Protein AF-A0A349EMX7-F1 (afdb_monomer_lite)

Structure (mmCIF, N/CA/C/O backbone):
data_AF-A0A349EMX7-F1
#
_entry.id   AF-A0A349EMX7-F1
#
loop_
_atom_site.group_PDB
_atom_site.id
_atom_site.type_symbol
_atom_site.label_atom_id
_atom_site.label_alt_id
_atom_site.label_comp_id
_atom_site.label_asym_id
_atom_site.label_entity_id
_atom_site.label_seq_id
_atom_site.pdbx_PDB_ins_code
_atom_site.Cartn_x
_atom_site.Cartn_y
_atom_site.Cartn_z
_atom_site.occupancy
_atom_site.B_iso_or_equiv
_atom_site.auth_seq_id
_atom_site.auth_comp_id
_atom_site.auth_asym_id
_atom_site.auth_atom_id
_atom_site.pdbx_PDB_model_num
ATOM 1 N N . MET A 1 1 ? -13.388 -5.820 -43.866 1.00 59.22 1 MET A N 1
ATOM 2 C CA . MET A 1 1 ? -12.803 -6.175 -42.551 1.00 59.22 1 MET A CA 1
ATOM 3 C C . MET A 1 1 ? -11.385 -6.743 -42.687 1.00 59.22 1 MET A C 1
ATOM 5 O O . MET A 1 1 ? -10.457 -6.154 -42.150 1.00 59.22 1 MET A O 1
ATOM 9 N N . THR A 1 2 ? -11.190 -7.794 -43.491 1.00 67.81 2 THR A N 1
ATOM 10 C CA . THR A 1 2 ? -9.944 -8.583 -43.642 1.00 67.81 2 THR A CA 1
ATOM 11 C C . THR A 1 2 ? -8.643 -7.789 -43.839 1.00 67.81 2 THR A C 1
ATOM 13 O O . THR A 1 2 ? -7.642 -8.120 -43.217 1.00 67.81 2 THR A O 1
ATOM 16 N N . ARG A 1 3 ? -8.633 -6.714 -44.647 1.00 65.12 3 ARG A N 1
ATOM 17 C CA . ARG A 1 3 ? -7.405 -5.933 -44.921 1.00 65.12 3 ARG A CA 1
ATOM 18 C C . ARG A 1 3 ? -6.830 -5.237 -43.677 1.00 65.12 3 ARG A C 1
ATOM 20 O O . ARG A 1 3 ? -5.616 -5.186 -43.541 1.00 65.12 3 ARG A O 1
ATOM 27 N N . LYS A 1 4 ? -7.681 -4.735 -42.770 1.00 67.81 4 LYS A N 1
ATOM 28 C CA . LYS A 1 4 ? -7.232 -4.104 -41.511 1.00 67.81 4 LYS A CA 1
ATOM 29 C C . LYS A 1 4 ? -6.626 -5.138 -40.555 1.00 67.81 4 LYS A C 1
ATOM 31 O O . LYS A 1 4 ? -5.607 -4.871 -39.939 1.00 67.81 4 LYS A O 1
ATOM 36 N N . ILE A 1 5 ? 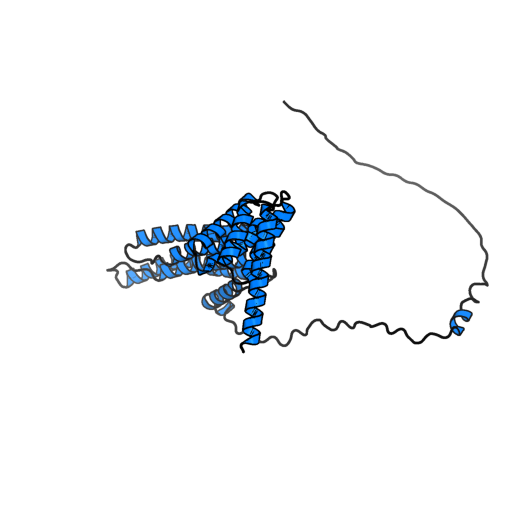-7.222 -6.330 -40.504 1.00 75.19 5 ILE A N 1
ATOM 37 C CA . ILE A 1 5 ? -6.737 -7.459 -39.699 1.00 75.19 5 ILE A CA 1
ATOM 38 C C . ILE A 1 5 ? -5.374 -7.938 -40.225 1.00 75.19 5 ILE A C 1
ATOM 40 O O . ILE A 1 5 ? -4.420 -8.025 -39.463 1.00 75.19 5 ILE A O 1
ATOM 44 N N . ALA A 1 6 ? -5.246 -8.167 -41.537 1.00 70.69 6 ALA A N 1
ATOM 45 C CA . ALA A 1 6 ? -3.981 -8.574 -42.154 1.00 70.69 6 ALA A CA 1
ATOM 46 C C . ALA A 1 6 ? -2.861 -7.525 -41.995 1.00 70.69 6 ALA A C 1
ATOM 48 O O . ALA A 1 6 ? -1.701 -7.896 -41.843 1.00 70.69 6 ALA A O 1
ATOM 49 N N . TYR A 1 7 ? -3.203 -6.231 -42.005 1.00 78.50 7 TYR A N 1
ATOM 50 C CA . TYR A 1 7 ? -2.257 -5.150 -41.717 1.00 78.50 7 TYR A CA 1
ATOM 51 C C . TYR A 1 7 ? -1.739 -5.227 -40.271 1.00 78.50 7 TYR A C 1
ATOM 53 O O . TYR A 1 7 ? -0.528 -5.280 -40.081 1.00 78.50 7 TYR A O 1
ATOM 61 N N . ALA A 1 8 ? -2.633 -5.340 -39.281 1.00 76.44 8 ALA A N 1
ATOM 62 C CA . ALA A 1 8 ? -2.254 -5.458 -37.869 1.00 76.44 8 ALA A CA 1
ATOM 63 C C . ALA A 1 8 ? -1.384 -6.700 -37.591 1.00 76.44 8 ALA A C 1
ATOM 65 O O . ALA A 1 8 ? -0.365 -6.600 -36.919 1.00 76.44 8 ALA A O 1
ATOM 66 N N . TYR A 1 9 ? -1.715 -7.860 -38.177 1.00 76.81 9 TYR A N 1
ATOM 67 C CA . TYR A 1 9 ? -0.871 -9.060 -38.061 1.00 76.81 9 TYR A CA 1
ATOM 68 C C . TYR A 1 9 ? 0.524 -8.886 -38.675 1.00 76.81 9 TYR A C 1
ATOM 70 O O . TYR A 1 9 ? 1.487 -9.459 -38.166 1.00 76.81 9 TYR A O 1
ATOM 78 N N . ARG A 1 10 ? 0.650 -8.123 -39.770 1.00 80.75 10 ARG A N 1
ATOM 79 C CA . ARG A 1 10 ? 1.956 -7.822 -40.366 1.00 80.75 10 ARG A CA 1
ATOM 80 C C . ARG A 1 10 ? 2.768 -6.906 -39.451 1.00 80.75 10 ARG A C 1
ATOM 82 O O . ARG A 1 10 ? 3.919 -7.219 -39.178 1.00 80.75 10 ARG A O 1
ATOM 89 N N . GLU A 1 11 ? 2.151 -5.839 -38.954 1.00 86.56 11 GLU A N 1
ATOM 90 C CA . GLU A 1 11 ? 2.763 -4.873 -38.037 1.00 86.56 11 GLU A CA 1
ATOM 91 C C . GLU A 1 11 ? 3.255 -5.553 -36.747 1.00 86.56 11 GLU A C 1
ATOM 93 O O . GLU A 1 11 ? 4.421 -5.417 -36.389 1.00 86.56 11 GLU A O 1
ATOM 98 N N . TRP A 1 12 ? 2.437 -6.401 -36.111 1.00 87.25 12 TRP A N 1
ATOM 99 C CA . TRP A 1 12 ? 2.865 -7.194 -34.948 1.00 87.25 12 TRP A CA 1
ATOM 100 C C . TRP A 1 12 ? 4.035 -8.133 -35.257 1.00 87.25 12 TRP A C 1
ATOM 102 O O . TRP A 1 12 ? 4.955 -8.253 -34.451 1.00 87.25 12 TRP A O 1
ATOM 112 N N . ARG A 1 13 ? 4.041 -8.776 -36.432 1.00 86.50 13 ARG A N 1
ATOM 113 C CA . ARG A 1 13 ? 5.150 -9.645 -36.850 1.00 86.50 13 ARG A CA 1
ATOM 114 C C . ARG A 1 13 ? 6.442 -8.857 -37.077 1.00 86.50 13 ARG A C 1
ATOM 116 O O . ARG A 1 13 ? 7.506 -9.341 -36.709 1.00 86.50 13 ARG A O 1
ATOM 123 N N . GLU A 1 14 ? 6.354 -7.673 -37.677 1.00 91.75 14 GLU A N 1
ATOM 124 C CA . GLU A 1 14 ? 7.492 -6.768 -37.874 1.00 91.75 14 GLU A CA 1
ATOM 125 C C . GLU A 1 14 ? 8.058 -6.299 -36.519 1.00 91.75 14 GLU A C 1
ATOM 127 O O . GLU A 1 14 ? 9.272 -6.342 -36.326 1.00 91.75 14 GLU A O 1
ATOM 132 N N . LEU A 1 15 ? 7.196 -5.985 -35.542 1.00 93.75 15 LEU A N 1
ATOM 133 C CA . LEU A 1 15 ? 7.598 -5.650 -34.168 1.00 93.75 15 LEU A CA 1
ATOM 134 C C . LEU A 1 15 ? 8.288 -6.818 -33.440 1.00 93.75 15 LEU A C 1
ATOM 136 O O . LEU A 1 15 ? 9.338 -6.612 -32.834 1.00 93.75 15 LEU A O 1
ATOM 140 N N . SER A 1 16 ? 7.757 -8.047 -33.520 1.00 91.69 16 SER A N 1
ATOM 141 C CA . SER A 1 16 ? 8.406 -9.224 -32.912 1.00 91.69 16 SER A CA 1
ATOM 142 C C . SER A 1 16 ? 9.775 -9.530 -33.526 1.00 91.69 16 SER A C 1
ATOM 144 O O . SER A 1 16 ? 10.705 -9.858 -32.797 1.00 91.69 16 SER A O 1
ATOM 146 N N . LEU A 1 17 ? 9.917 -9.398 -34.850 1.00 93.31 17 LEU A N 1
ATOM 147 C CA . LEU A 1 17 ? 11.202 -9.601 -35.527 1.00 93.31 17 LEU A CA 1
ATOM 148 C C . LEU A 1 17 ? 12.219 -8.517 -35.149 1.00 93.31 17 LEU A C 1
ATOM 150 O O . LEU A 1 17 ? 13.383 -8.829 -34.926 1.00 93.31 17 LEU A O 1
ATOM 154 N N . ALA A 1 18 ? 11.789 -7.258 -35.021 1.00 95.50 18 ALA A N 1
ATOM 155 C CA . ALA A 1 18 ? 12.654 -6.198 -34.511 1.00 95.50 18 ALA A CA 1
ATOM 156 C C . ALA A 1 18 ? 13.106 -6.487 -33.068 1.00 95.50 18 ALA A C 1
ATOM 158 O O . ALA A 1 18 ? 14.285 -6.337 -32.757 1.00 95.50 18 ALA A O 1
ATOM 159 N N . ALA A 1 19 ? 12.207 -6.967 -32.202 1.00 96.56 19 ALA A N 1
ATOM 160 C CA . ALA A 1 19 ? 12.550 -7.358 -30.834 1.00 96.56 19 ALA A CA 1
ATOM 161 C C . ALA A 1 19 ? 13.607 -8.479 -30.782 1.00 96.56 19 ALA A C 1
ATOM 163 O O . ALA A 1 19 ? 14.530 -8.407 -29.971 1.00 96.56 19 ALA A O 1
ATOM 164 N N . ASP A 1 20 ? 13.511 -9.475 -31.671 1.00 96.06 20 ASP A N 1
ATOM 165 C CA . ASP A 1 20 ? 14.502 -10.554 -31.808 1.00 96.06 20 ASP A CA 1
ATOM 166 C C . ASP A 1 20 ? 15.894 -10.028 -32.207 1.00 96.06 20 ASP A C 1
ATOM 168 O O . ASP A 1 20 ? 16.911 -10.499 -31.694 1.00 96.06 20 ASP A O 1
ATOM 172 N N . GLU A 1 21 ? 15.955 -9.020 -33.080 1.00 97.12 21 GLU A N 1
ATOM 173 C CA . GLU A 1 21 ? 17.207 -8.367 -33.484 1.00 97.12 21 GLU A CA 1
ATOM 174 C C . GLU A 1 21 ? 17.839 -7.563 -32.332 1.00 97.12 21 GLU A C 1
ATOM 176 O O . GLU A 1 21 ? 19.050 -7.651 -32.117 1.00 97.12 21 GLU A O 1
ATOM 181 N N . TYR A 1 22 ? 17.036 -6.857 -31.526 1.00 97.50 22 TYR A N 1
ATOM 182 C CA . TYR A 1 22 ? 17.521 -6.201 -30.303 1.00 97.50 22 TYR A CA 1
ATOM 183 C C . TYR A 1 22 ? 17.992 -7.221 -29.246 1.00 97.50 22 TYR A C 1
ATOM 185 O O . TYR A 1 22 ? 19.052 -7.036 -28.648 1.00 97.50 22 TYR A O 1
ATOM 193 N N . GLU A 1 23 ? 17.287 -8.346 -29.058 1.00 97.12 23 GLU A N 1
ATOM 194 C CA . GLU A 1 23 ? 17.771 -9.446 -28.206 1.00 97.12 23 GLU A CA 1
ATOM 195 C C . GLU A 1 23 ? 19.103 -10.034 -28.700 1.00 97.12 23 GLU A C 1
ATOM 197 O O . GLU A 1 23 ? 19.923 -10.451 -27.878 1.00 97.12 23 GLU A O 1
ATOM 202 N N . ARG A 1 24 ? 19.338 -10.097 -30.019 1.00 96.88 24 ARG A N 1
ATOM 203 C CA . ARG A 1 24 ? 20.632 -10.524 -30.574 1.00 96.88 24 ARG A CA 1
ATOM 204 C C . ARG A 1 24 ? 21.719 -9.488 -30.286 1.00 96.88 24 ARG A C 1
ATOM 206 O O . ARG A 1 24 ? 22.788 -9.860 -29.810 1.00 96.88 24 ARG A O 1
ATOM 213 N N . MET A 1 25 ? 21.422 -8.205 -30.490 1.00 95.81 25 MET A N 1
ATOM 214 C CA . MET A 1 25 ? 22.353 -7.104 -30.229 1.00 95.81 25 MET A CA 1
ATOM 215 C C . MET A 1 25 ? 22.825 -7.062 -28.766 1.00 95.81 25 MET A C 1
ATOM 217 O O . MET A 1 25 ? 24.005 -6.820 -28.523 1.00 95.81 25 MET A O 1
ATOM 221 N N . GLU A 1 26 ? 21.963 -7.366 -27.785 1.00 97.06 26 GLU A N 1
ATOM 222 C CA . GLU A 1 26 ? 22.405 -7.489 -26.383 1.00 97.06 26 GLU A CA 1
ATOM 223 C C . GLU A 1 26 ? 23.376 -8.656 -26.156 1.00 97.06 26 GLU A C 1
ATOM 225 O O . GLU A 1 26 ? 24.298 -8.539 -25.349 1.00 97.06 26 GLU A O 1
ATOM 230 N N . ARG A 1 27 ? 23.174 -9.788 -26.837 1.00 96.50 27 ARG A N 1
ATOM 231 C CA . ARG A 1 27 ? 23.993 -10.998 -26.652 1.00 96.50 27 ARG A CA 1
ATOM 232 C C . ARG A 1 27 ? 25.353 -10.902 -27.345 1.00 96.50 27 ARG A C 1
ATOM 234 O O . ARG A 1 27 ? 26.288 -11.569 -26.914 1.00 96.50 27 ARG A O 1
ATOM 241 N N . GLU A 1 28 ? 25.441 -10.120 -28.419 1.00 96.69 28 GLU A N 1
ATOM 242 C CA . GLU A 1 28 ? 26.658 -9.926 -29.221 1.00 96.69 28 GLU A CA 1
ATOM 243 C C . GLU A 1 28 ? 27.491 -8.714 -28.765 1.00 96.69 28 GLU A C 1
ATOM 245 O O . GLU A 1 28 ? 28.702 -8.684 -28.987 1.00 96.69 28 GLU A O 1
ATOM 250 N N . SER A 1 29 ? 26.873 -7.725 -28.109 1.00 95.12 29 SER A N 1
ATOM 251 C CA . SER A 1 29 ? 27.566 -6.550 -27.567 1.00 95.12 29 SER A CA 1
ATOM 252 C C . SER A 1 29 ? 28.318 -6.853 -26.265 1.00 95.12 29 SER A C 1
ATOM 254 O O . SER A 1 29 ? 27.844 -7.600 -25.411 1.00 95.12 29 SER A O 1
ATOM 256 N N . THR A 1 30 ? 29.458 -6.186 -26.067 1.00 94.69 30 THR A N 1
ATOM 257 C CA . THR A 1 30 ? 30.165 -6.103 -24.774 1.00 94.69 30 THR A CA 1
ATOM 258 C C . THR A 1 30 ? 30.002 -4.744 -24.082 1.00 94.69 30 THR A C 1
ATOM 260 O O . THR A 1 30 ? 30.593 -4.530 -23.028 1.00 94.69 30 THR A O 1
ATOM 263 N N . ASP A 1 31 ? 29.239 -3.813 -24.665 1.00 95.75 31 ASP A N 1
ATOM 264 C CA . ASP A 1 31 ? 28.927 -2.506 -24.074 1.00 95.75 31 ASP A CA 1
ATOM 265 C C . ASP A 1 31 ? 27.604 -2.558 -23.297 1.00 95.75 31 ASP A C 1
ATOM 267 O O . ASP A 1 31 ? 26.522 -2.656 -23.880 1.00 95.75 31 ASP A O 1
ATOM 271 N N . ASP A 1 32 ? 27.686 -2.440 -21.972 1.00 94.69 32 ASP A N 1
ATOM 272 C CA . ASP A 1 32 ? 26.535 -2.454 -21.069 1.00 94.69 32 ASP A CA 1
ATOM 273 C C . ASP A 1 32 ? 25.551 -1.290 -21.280 1.00 94.69 32 ASP A C 1
ATOM 275 O O . ASP A 1 32 ? 24.384 -1.404 -20.898 1.00 94.69 32 ASP A O 1
ATOM 279 N N . ALA A 1 33 ? 25.958 -0.165 -21.881 1.00 93.38 33 ALA A N 1
ATOM 280 C CA . ALA A 1 33 ? 25.009 0.875 -22.285 1.00 93.38 33 ALA A CA 1
ATOM 281 C C . ALA A 1 33 ? 24.098 0.362 -23.412 1.00 93.38 33 ALA A C 1
ATOM 283 O O . ALA A 1 33 ? 22.879 0.301 -23.230 1.00 93.38 33 ALA A O 1
ATOM 284 N N . LEU A 1 34 ? 24.692 -0.121 -24.508 1.00 94.75 34 LEU A N 1
ATOM 285 C CA . LEU A 1 34 ? 23.962 -0.703 -25.634 1.00 94.75 34 LEU A CA 1
ATOM 286 C C . LEU A 1 34 ? 23.124 -1.927 -25.228 1.00 94.75 34 LEU A C 1
ATOM 288 O O . LEU A 1 34 ? 21.995 -2.083 -25.685 1.00 94.75 34 LEU A O 1
ATOM 292 N N . ARG A 1 35 ? 23.640 -2.787 -24.338 1.00 97.44 35 ARG A N 1
ATOM 293 C CA . ARG A 1 35 ? 22.922 -3.975 -23.834 1.00 97.44 35 ARG A CA 1
ATOM 294 C C . ARG A 1 35 ? 21.676 -3.618 -23.018 1.00 97.44 35 ARG A C 1
ATOM 296 O O . ARG A 1 35 ? 20.646 -4.280 -23.160 1.00 97.44 35 ARG A O 1
ATOM 303 N N . ARG A 1 36 ? 21.749 -2.569 -22.188 1.00 95.81 36 ARG A N 1
ATOM 304 C CA . ARG A 1 36 ? 20.597 -2.045 -21.431 1.00 95.81 36 ARG A CA 1
ATOM 305 C C . ARG A 1 36 ? 19.517 -1.507 -22.359 1.00 95.81 36 ARG A C 1
ATOM 307 O O . ARG A 1 36 ? 18.361 -1.897 -22.213 1.00 95.81 36 ARG A O 1
ATOM 314 N N . GLU A 1 37 ? 19.896 -0.649 -23.305 1.00 95.50 37 GLU A N 1
ATOM 315 C CA . GLU A 1 37 ? 18.976 -0.094 -24.304 1.00 95.50 37 GLU A CA 1
ATOM 316 C C . GLU A 1 37 ? 18.304 -1.219 -25.100 1.00 95.50 37 GLU A C 1
ATOM 318 O O . GLU A 1 37 ? 17.078 -1.300 -25.149 1.00 95.50 37 GLU A O 1
ATOM 323 N N . ALA A 1 38 ? 19.101 -2.163 -25.610 1.00 96.50 38 ALA A N 1
ATOM 324 C CA . ALA A 1 38 ? 18.626 -3.291 -26.398 1.00 96.50 38 ALA A CA 1
ATOM 325 C C . ALA A 1 38 ? 17.564 -4.140 -25.680 1.00 96.50 38 ALA A C 1
ATOM 327 O O . ALA A 1 38 ? 16.530 -4.443 -26.273 1.00 96.50 38 ALA A O 1
ATOM 328 N N . LEU A 1 39 ? 17.766 -4.502 -24.406 1.00 97.62 39 LEU A N 1
ATOM 329 C CA . LEU A 1 39 ? 16.780 -5.301 -23.665 1.00 97.62 39 LEU A CA 1
ATOM 330 C C . LEU A 1 39 ? 15.487 -4.541 -23.377 1.00 97.62 39 LEU A C 1
ATOM 332 O O . LEU A 1 39 ? 14.412 -5.128 -23.506 1.00 97.62 39 LEU A O 1
ATOM 336 N N . LEU A 1 40 ? 15.568 -3.257 -23.015 1.00 97.25 40 LEU A N 1
ATOM 337 C CA . LEU A 1 40 ? 14.372 -2.443 -22.782 1.00 97.25 40 LEU A CA 1
ATOM 338 C C . LEU A 1 40 ? 13.586 -2.248 -24.085 1.00 97.25 40 LEU A C 1
ATOM 340 O O . LEU A 1 40 ? 12.370 -2.441 -24.098 1.00 97.25 40 LEU A O 1
ATOM 344 N N . THR A 1 41 ? 14.269 -1.961 -25.197 1.00 97.50 41 THR A N 1
ATOM 345 C CA . THR A 1 41 ? 13.637 -1.848 -26.518 1.00 97.50 41 THR A CA 1
ATOM 346 C C . THR A 1 41 ? 13.025 -3.175 -26.972 1.00 97.50 41 THR A C 1
ATOM 348 O O . THR A 1 41 ? 11.872 -3.189 -27.402 1.00 97.50 41 THR A O 1
ATOM 351 N N . ALA A 1 42 ? 13.730 -4.303 -26.827 1.00 97.94 42 ALA A N 1
ATOM 352 C CA . ALA A 1 42 ? 13.196 -5.626 -27.154 1.00 97.94 42 ALA A CA 1
ATOM 353 C C . ALA A 1 42 ? 11.942 -5.960 -26.334 1.00 97.94 42 ALA A C 1
ATOM 355 O O . ALA A 1 42 ? 10.942 -6.422 -26.886 1.00 97.94 42 ALA A O 1
ATOM 356 N N . ALA A 1 43 ? 11.965 -5.692 -25.026 1.00 97.69 43 ALA A N 1
ATOM 357 C CA . ALA A 1 43 ? 10.834 -5.945 -24.145 1.00 97.69 43 ALA A CA 1
ATOM 358 C C . ALA A 1 43 ? 9.597 -5.120 -24.539 1.00 97.69 43 ALA A C 1
ATOM 360 O O . ALA A 1 43 ? 8.504 -5.673 -24.668 1.00 97.69 43 ALA A O 1
ATOM 361 N N . GLU A 1 44 ? 9.773 -3.826 -24.821 1.00 96.50 44 GLU A N 1
ATOM 362 C CA . GLU A 1 44 ? 8.685 -2.959 -25.282 1.00 96.50 44 GLU A CA 1
ATOM 363 C C . GLU A 1 44 ? 8.143 -3.343 -26.663 1.00 96.50 44 GLU A C 1
ATOM 365 O O . GLU A 1 44 ? 6.944 -3.218 -26.911 1.00 96.50 44 GLU A O 1
ATOM 370 N N . LEU A 1 45 ? 9.000 -3.795 -27.582 1.00 97.12 45 LEU A N 1
ATOM 371 C CA . LEU A 1 45 ? 8.577 -4.276 -28.899 1.00 97.12 45 LEU A CA 1
ATOM 372 C C . LEU A 1 45 ? 7.785 -5.587 -28.790 1.00 97.12 45 LEU A C 1
ATOM 374 O O . LEU A 1 45 ? 6.747 -5.721 -29.441 1.00 97.12 45 LEU A O 1
ATOM 378 N N . HIS A 1 46 ? 8.206 -6.516 -27.921 1.00 96.81 46 HIS A N 1
ATOM 379 C CA . HIS A 1 46 ? 7.429 -7.720 -27.603 1.00 96.81 46 HIS A CA 1
ATOM 380 C C . HIS A 1 46 ? 6.073 -7.368 -26.985 1.00 96.81 46 HIS A C 1
ATOM 382 O O . HIS A 1 46 ? 5.063 -7.943 -27.387 1.00 96.81 46 HIS A O 1
ATOM 388 N N . GLU A 1 47 ? 6.017 -6.406 -26.062 1.00 94.50 47 GLU A N 1
ATOM 389 C CA . GLU A 1 47 ? 4.770 -5.943 -25.438 1.00 94.50 47 GLU A CA 1
ATOM 390 C C . GLU A 1 47 ? 3.809 -5.342 -26.481 1.00 94.50 47 GLU A C 1
ATOM 392 O O . GLU A 1 47 ? 2.651 -5.760 -26.573 1.00 94.50 47 GLU A O 1
ATOM 397 N N . LYS A 1 48 ? 4.311 -4.449 -27.350 1.00 94.12 48 LYS A N 1
ATOM 398 C CA . LYS A 1 48 ? 3.562 -3.838 -28.469 1.00 94.12 48 LYS A CA 1
ATOM 399 C C . LYS A 1 48 ? 3.084 -4.874 -29.501 1.00 94.12 48 LYS A C 1
ATOM 401 O O . LYS A 1 48 ? 2.039 -4.679 -30.118 1.00 94.12 48 LYS A O 1
ATOM 406 N N . ALA A 1 49 ? 3.801 -5.988 -29.661 1.00 94.62 49 ALA A N 1
ATOM 407 C CA . ALA A 1 49 ? 3.402 -7.126 -30.494 1.00 94.62 49 ALA A CA 1
ATOM 408 C C . ALA A 1 49 ? 2.434 -8.115 -29.799 1.00 94.62 49 ALA A C 1
ATOM 410 O O . ALA A 1 49 ? 2.048 -9.119 -30.399 1.00 94.62 49 ALA A O 1
ATOM 411 N N . GLY A 1 50 ? 2.056 -7.876 -28.536 1.00 91.31 50 GLY A N 1
ATOM 412 C CA . GLY A 1 50 ? 1.213 -8.773 -27.732 1.00 91.31 50 GLY A CA 1
ATOM 413 C C . GLY A 1 50 ? 1.946 -9.979 -27.123 1.00 91.31 50 GLY A C 1
ATOM 414 O O . GLY A 1 50 ? 1.324 -10.827 -26.483 1.00 91.31 50 GLY A O 1
ATOM 415 N N . GLY A 1 51 ? 3.268 -10.063 -27.283 1.00 93.00 51 GLY A N 1
ATOM 416 C CA . GLY A 1 51 ? 4.139 -11.135 -26.800 1.00 93.00 51 GLY A CA 1
ATOM 417 C C . GLY A 1 51 ? 4.482 -11.028 -25.313 1.00 93.00 51 GLY A C 1
ATOM 418 O O . GLY A 1 51 ? 5.659 -11.014 -24.959 1.00 93.00 51 GLY A O 1
ATOM 419 N N . GLN A 1 52 ? 3.476 -10.982 -24.434 1.00 94.38 52 GLN A N 1
ATOM 420 C CA . GLN A 1 52 ? 3.645 -10.686 -22.999 1.00 94.38 52 GLN A CA 1
ATOM 421 C C . GLN A 1 52 ? 4.686 -11.568 -22.288 1.00 94.38 52 GLN A C 1
ATOM 423 O O . GLN A 1 52 ? 5.520 -11.067 -21.537 1.00 94.38 52 GLN A O 1
ATOM 428 N N . ALA A 1 53 ? 4.716 -12.873 -22.578 1.00 95.81 53 ALA A N 1
ATOM 429 C CA . ALA A 1 53 ? 5.711 -13.785 -22.006 1.00 95.81 53 ALA A CA 1
ATOM 430 C C . ALA A 1 53 ? 7.156 -13.463 -22.443 1.00 95.81 53 ALA A C 1
ATOM 432 O O . ALA A 1 53 ? 8.093 -13.682 -21.675 1.00 95.81 53 ALA A O 1
ATOM 433 N N . ARG A 1 54 ? 7.348 -12.924 -23.656 1.00 96.81 54 ARG A N 1
ATOM 434 C CA . ARG A 1 54 ? 8.665 -12.512 -24.166 1.00 96.81 54 ARG A CA 1
ATOM 435 C C . ARG A 1 54 ? 9.088 -11.155 -23.612 1.00 96.81 54 ARG A C 1
ATOM 437 O O . ARG A 1 54 ? 10.236 -11.017 -23.205 1.00 96.81 54 ARG A O 1
ATOM 444 N N . ALA A 1 55 ? 8.155 -10.207 -23.503 1.00 97.69 55 ALA A N 1
ATOM 445 C CA . ALA A 1 55 ? 8.382 -8.932 -22.821 1.00 97.69 55 ALA A CA 1
ATOM 446 C C . ALA A 1 55 ? 8.824 -9.155 -21.364 1.00 97.69 55 ALA A C 1
ATOM 448 O O . ALA A 1 55 ? 9.870 -8.664 -20.946 1.00 97.69 55 ALA A O 1
ATOM 449 N N . LEU A 1 56 ? 8.094 -10.000 -20.627 1.00 97.88 56 LEU A N 1
ATOM 450 C CA . LEU A 1 56 ? 8.430 -10.408 -19.262 1.00 97.88 56 LEU A CA 1
ATOM 451 C C . LEU A 1 56 ? 9.821 -11.059 -19.160 1.00 97.88 56 LEU A C 1
ATOM 453 O O . LEU A 1 56 ? 10.569 -10.756 -18.232 1.00 97.88 56 LEU A O 1
ATOM 457 N N . ALA A 1 57 ? 10.184 -11.940 -20.098 1.00 98.00 57 ALA A N 1
ATOM 458 C CA . ALA A 1 57 ? 11.502 -12.576 -20.119 1.00 98.00 57 ALA A CA 1
ATOM 459 C C . ALA A 1 57 ? 12.638 -11.566 -20.368 1.00 98.00 57 ALA A C 1
ATOM 461 O O . ALA A 1 57 ? 13.669 -11.630 -19.696 1.00 98.00 57 ALA A O 1
ATOM 462 N N . ALA A 1 58 ? 12.441 -10.615 -21.286 1.00 98.25 58 ALA A N 1
ATOM 463 C CA . ALA A 1 58 ? 13.406 -9.557 -21.579 1.00 98.25 58 ALA A CA 1
ATOM 464 C C . ALA A 1 58 ? 13.556 -8.566 -20.406 1.00 98.25 58 ALA A C 1
ATOM 466 O O . ALA A 1 58 ? 14.682 -8.264 -20.012 1.00 98.25 58 ALA A O 1
ATOM 467 N N . TYR A 1 59 ? 12.454 -8.138 -19.774 1.00 98.56 59 TYR A N 1
ATOM 468 C CA . TYR A 1 59 ? 12.507 -7.291 -18.576 1.00 98.56 59 TYR A CA 1
ATOM 469 C C . TYR A 1 59 ? 13.158 -8.003 -17.376 1.00 98.56 59 TYR A C 1
ATOM 471 O O . TYR A 1 59 ? 13.970 -7.392 -16.686 1.00 98.56 59 TYR A O 1
ATOM 479 N N . ARG A 1 60 ? 12.875 -9.296 -17.140 1.00 98.38 60 ARG A N 1
ATOM 480 C CA . ARG A 1 60 ? 13.561 -10.084 -16.092 1.00 98.38 60 ARG A CA 1
ATOM 481 C C . ARG A 1 60 ? 15.069 -10.152 -16.340 1.00 98.38 60 ARG A C 1
ATOM 483 O O . ARG A 1 60 ? 15.852 -9.775 -15.476 1.00 98.38 60 ARG A O 1
ATOM 490 N N . ARG A 1 61 ? 15.471 -10.502 -17.568 1.00 98.19 61 ARG A N 1
ATOM 491 C CA . ARG A 1 61 ? 16.879 -10.501 -17.997 1.00 98.19 61 ARG A CA 1
ATOM 492 C C . ARG A 1 61 ? 17.546 -9.135 -17.800 1.00 98.19 61 ARG A C 1
ATOM 494 O O . ARG A 1 61 ? 18.704 -9.097 -17.400 1.00 98.19 61 ARG A O 1
ATOM 501 N N . TYR A 1 62 ? 16.831 -8.031 -18.031 1.00 98.44 62 TYR A N 1
ATOM 502 C CA . TYR A 1 62 ? 17.331 -6.689 -17.730 1.00 98.44 62 TYR A CA 1
ATOM 503 C C . TYR A 1 62 ? 17.604 -6.496 -16.231 1.00 98.44 62 TYR A C 1
ATOM 505 O O . TYR A 1 62 ? 18.720 -6.134 -15.868 1.00 98.44 62 TYR A O 1
ATOM 513 N N . VAL A 1 63 ? 16.622 -6.749 -15.355 1.00 98.12 63 VAL A N 1
ATOM 514 C CA . VAL A 1 63 ? 16.766 -6.445 -13.915 1.00 98.12 63 VAL A CA 1
ATOM 515 C C . VAL A 1 63 ? 17.744 -7.366 -13.185 1.00 98.12 63 VAL A C 1
ATOM 517 O O . VAL A 1 63 ? 18.262 -6.963 -12.143 1.00 98.12 63 VAL A O 1
ATOM 520 N N . ASP A 1 64 ? 18.005 -8.556 -13.735 1.00 97.19 64 ASP A N 1
ATOM 521 C CA . ASP A 1 64 ? 19.011 -9.506 -13.248 1.00 97.19 64 ASP A CA 1
ATOM 522 C C . ASP A 1 64 ? 20.441 -9.104 -13.657 1.00 97.19 64 ASP A C 1
ATOM 524 O O . ASP A 1 64 ? 21.382 -9.283 -12.885 1.00 97.19 64 ASP A O 1
ATOM 528 N N . LEU A 1 65 ? 20.621 -8.562 -14.870 1.00 97.19 65 LEU A N 1
ATOM 529 C CA . LEU A 1 65 ? 21.929 -8.138 -15.391 1.00 97.19 65 LEU A CA 1
ATOM 530 C C . LEU A 1 65 ? 22.325 -6.725 -14.943 1.00 97.19 65 LEU A C 1
ATOM 532 O O . LEU A 1 65 ? 23.512 -6.442 -14.793 1.00 97.19 65 LEU A O 1
ATOM 536 N N . PHE A 1 66 ? 21.346 -5.838 -14.750 1.00 96.88 66 PHE A N 1
ATOM 537 C CA . PHE A 1 66 ? 21.561 -4.407 -14.542 1.00 96.88 66 PHE A CA 1
ATOM 538 C C . PHE A 1 66 ? 20.861 -3.911 -13.266 1.00 96.88 66 PHE A C 1
ATOM 540 O O . PHE A 1 66 ? 19.815 -3.261 -13.340 1.00 96.88 66 PHE A O 1
ATOM 547 N N . PRO A 1 67 ? 21.431 -4.185 -12.073 1.00 95.81 67 PRO A N 1
ATOM 548 C CA . PRO A 1 67 ? 20.925 -3.652 -10.805 1.00 95.81 67 PRO A CA 1
ATOM 549 C C . PRO A 1 67 ? 21.034 -2.121 -10.700 1.00 95.81 67 PRO A C 1
ATOM 551 O O . PRO A 1 67 ? 20.261 -1.517 -9.961 1.00 95.81 67 PRO A O 1
ATOM 554 N N . HIS A 1 68 ? 21.947 -1.496 -11.458 1.00 94.44 68 HIS A N 1
ATOM 555 C CA . HIS A 1 68 ? 22.193 -0.051 -11.445 1.00 94.44 68 HIS A CA 1
ATOM 556 C C . HIS A 1 68 ? 21.990 0.601 -12.833 1.00 94.44 68 HIS A C 1
ATOM 558 O O . HIS A 1 68 ? 22.386 0.015 -13.853 1.00 94.44 68 HIS A O 1
ATOM 564 N N . PRO A 1 69 ? 21.459 1.840 -12.894 1.00 95.38 69 PRO A N 1
ATOM 565 C CA . PRO A 1 69 ? 21.028 2.666 -11.758 1.00 95.38 69 PRO A CA 1
ATOM 566 C C . PRO A 1 69 ? 19.718 2.161 -11.132 1.00 95.38 69 PRO A C 1
ATOM 568 O O . PRO A 1 69 ? 18.842 1.656 -11.840 1.00 95.38 69 PRO A O 1
ATOM 571 N N . ALA A 1 70 ? 19.577 2.326 -9.814 1.00 97.06 70 ALA A N 1
ATOM 572 C CA . ALA A 1 70 ? 18.451 1.792 -9.044 1.00 97.06 70 ALA A CA 1
ATOM 573 C C . ALA A 1 70 ? 17.082 2.240 -9.589 1.00 97.06 70 ALA A C 1
ATOM 575 O O . ALA A 1 70 ? 16.155 1.438 -9.657 1.00 97.06 70 ALA A O 1
ATOM 576 N N . GLU A 1 71 ? 16.963 3.492 -10.044 1.00 97.25 71 GLU A N 1
ATOM 577 C CA . GLU A 1 71 ? 15.731 4.035 -10.631 1.00 97.25 71 GLU A CA 1
ATOM 578 C C . GLU A 1 71 ? 15.268 3.242 -11.862 1.00 97.25 71 GLU A C 1
ATOM 580 O O . GLU A 1 71 ? 14.136 2.762 -11.890 1.00 97.25 71 GLU A O 1
ATOM 585 N N . GLN A 1 72 ? 16.158 2.988 -12.827 1.00 97.19 72 GLN A N 1
ATOM 586 C CA . GLN A 1 72 ? 15.817 2.232 -14.037 1.00 97.19 72 GLN A CA 1
ATOM 587 C C . GLN A 1 72 ? 15.513 0.753 -13.731 1.00 97.19 72 GLN A C 1
ATOM 589 O O . GLN A 1 72 ? 14.660 0.145 -14.388 1.00 97.19 72 GLN A O 1
ATOM 594 N N . ASN A 1 73 ? 16.169 0.169 -12.718 1.00 97.94 73 ASN A N 1
ATOM 595 C CA . ASN A 1 73 ? 15.845 -1.179 -12.242 1.00 97.94 73 ASN A CA 1
ATOM 596 C C . ASN A 1 73 ? 14.430 -1.219 -11.641 1.00 97.94 73 ASN A C 1
ATOM 598 O O . ASN A 1 73 ? 13.629 -2.072 -12.023 1.00 97.94 73 ASN A O 1
ATOM 602 N N . LEU A 1 74 ? 14.095 -0.261 -10.770 1.00 98.56 74 LEU A N 1
ATOM 603 C CA . LEU A 1 74 ? 12.784 -0.147 -10.128 1.00 98.56 74 LEU A CA 1
ATOM 604 C C . LEU A 1 74 ? 11.651 0.105 -11.124 1.00 98.56 74 LEU A C 1
ATOM 606 O O . LEU A 1 74 ? 10.621 -0.557 -11.027 1.00 98.56 74 LEU A O 1
ATOM 610 N N . GLU A 1 75 ? 11.838 0.982 -12.112 1.00 98.12 75 GLU A N 1
ATOM 611 C CA . GLU A 1 75 ? 10.853 1.185 -13.185 1.00 98.12 75 GLU A CA 1
ATOM 612 C C . GLU A 1 75 ? 10.642 -0.081 -14.019 1.00 98.12 75 GLU A C 1
ATOM 614 O O . GLU A 1 75 ? 9.517 -0.427 -14.385 1.00 98.12 75 GLU A O 1
ATOM 619 N N . THR A 1 76 ? 11.712 -0.831 -14.280 1.00 98.56 76 THR A N 1
ATOM 620 C CA . THR A 1 76 ? 11.595 -2.104 -14.997 1.00 98.56 76 THR A CA 1
ATOM 621 C C . THR A 1 76 ? 10.870 -3.152 -14.147 1.00 98.56 76 THR A C 1
ATOM 623 O O . THR A 1 76 ? 10.028 -3.882 -14.669 1.00 98.56 76 THR A O 1
ATOM 626 N N . ARG A 1 77 ? 11.096 -3.189 -12.825 1.00 98.62 77 ARG A N 1
ATOM 627 C CA . ARG A 1 77 ? 10.319 -4.034 -11.900 1.00 98.62 77 ARG A CA 1
ATOM 628 C C . ARG A 1 77 ? 8.861 -3.597 -11.772 1.00 98.62 77 ARG A C 1
ATOM 630 O O . ARG A 1 77 ? 7.998 -4.464 -11.670 1.00 98.62 77 ARG A O 1
ATOM 637 N N . GLU A 1 78 ? 8.559 -2.299 -11.843 1.00 98.31 78 GLU A N 1
ATOM 638 C CA . GLU A 1 78 ? 7.185 -1.778 -11.912 1.00 98.31 78 GLU A CA 1
ATOM 639 C C . GLU A 1 78 ? 6.468 -2.375 -13.139 1.00 98.31 78 GLU A C 1
ATOM 641 O O . GLU A 1 78 ? 5.411 -2.998 -12.978 1.00 98.31 78 GLU A O 1
ATOM 646 N N . LYS A 1 79 ? 7.103 -2.337 -14.325 1.00 98.06 79 LYS A N 1
ATOM 647 C CA . LYS A 1 79 ? 6.606 -3.003 -15.547 1.00 98.06 79 LYS A CA 1
ATOM 648 C C . LYS A 1 79 ? 6.432 -4.521 -15.369 1.00 98.06 79 LYS A C 1
ATOM 650 O O . LYS A 1 79 ? 5.354 -5.038 -15.658 1.00 98.06 79 LYS A O 1
ATOM 655 N N . ILE A 1 80 ? 7.433 -5.243 -14.845 1.00 98.44 80 ILE A N 1
ATOM 656 C CA . ILE A 1 80 ? 7.329 -6.693 -14.559 1.00 98.44 80 ILE A CA 1
ATOM 657 C C . ILE A 1 80 ? 6.126 -6.973 -13.646 1.00 98.44 80 ILE A C 1
ATOM 659 O O . ILE A 1 80 ? 5.324 -7.862 -13.932 1.00 98.44 80 ILE A O 1
ATOM 663 N N . SER A 1 81 ? 5.963 -6.197 -12.572 1.00 98.06 81 SER A N 1
ATOM 664 C CA . SER A 1 81 ? 4.863 -6.363 -11.621 1.00 98.06 81 SER A CA 1
ATOM 665 C C . SER A 1 81 ? 3.497 -6.178 -12.295 1.00 98.06 81 SER A C 1
ATOM 667 O O . SER A 1 81 ? 2.586 -6.967 -12.045 1.00 98.06 81 SER A O 1
ATOM 669 N N . ALA A 1 82 ? 3.363 -5.216 -13.215 1.00 96.69 82 ALA A N 1
ATOM 670 C CA . ALA A 1 82 ? 2.136 -4.989 -13.974 1.00 96.69 82 ALA A CA 1
ATOM 671 C C . ALA A 1 82 ? 1.779 -6.184 -14.876 1.00 96.69 82 ALA A C 1
ATOM 673 O O . ALA A 1 82 ? 0.608 -6.564 -14.936 1.00 96.69 82 ALA A O 1
ATOM 674 N N . LEU A 1 83 ? 2.776 -6.818 -15.509 1.00 96.38 83 LEU A N 1
ATOM 675 C CA . LEU A 1 83 ? 2.580 -8.027 -16.320 1.00 96.38 83 LEU A CA 1
ATOM 676 C C . LEU A 1 83 ? 2.158 -9.243 -15.479 1.00 96.38 83 LEU A C 1
ATOM 678 O O . LEU A 1 83 ? 1.350 -10.051 -15.931 1.00 96.38 83 LEU A O 1
ATOM 682 N N . LEU A 1 84 ? 2.674 -9.373 -14.253 1.00 97.38 84 LEU A N 1
ATOM 683 C CA . LEU A 1 84 ? 2.355 -10.495 -13.359 1.00 97.38 84 LEU A CA 1
ATOM 684 C C . LEU A 1 84 ? 1.012 -10.324 -12.631 1.00 97.38 84 LEU A C 1
ATOM 686 O O . LEU A 1 84 ? 0.333 -11.314 -12.371 1.00 97.38 84 LEU A O 1
ATOM 690 N N . LYS A 1 85 ? 0.595 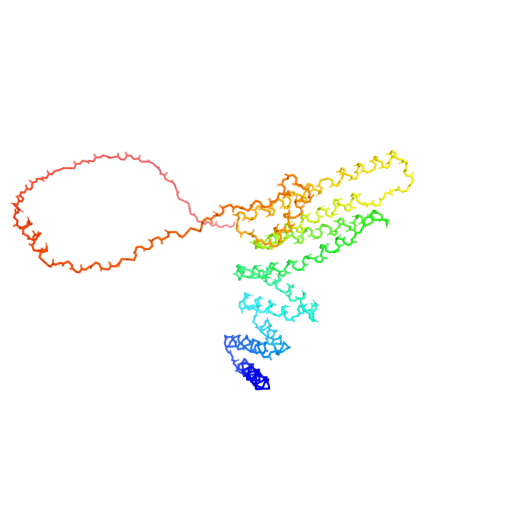-9.083 -12.337 1.00 95.88 85 LYS A N 1
ATOM 691 C CA . LYS A 1 85 ? -0.524 -8.730 -11.434 1.00 95.88 85 LYS A CA 1
ATOM 692 C C . LYS A 1 85 ? -1.827 -9.509 -11.648 1.00 95.88 85 LYS A C 1
ATOM 694 O O . LYS A 1 85 ? -2.569 -9.720 -10.689 1.00 95.88 85 LYS A O 1
ATOM 699 N N . LYS A 1 86 ? -2.131 -9.889 -12.891 1.00 94.19 86 LYS A N 1
ATOM 700 C CA . LYS A 1 86 ? -3.365 -10.595 -13.257 1.00 94.19 86 LYS A CA 1
ATOM 701 C C . LYS A 1 86 ? -3.247 -12.119 -13.147 1.00 94.19 86 LYS A C 1
ATOM 703 O O . LYS A 1 86 ? -4.156 -12.751 -12.616 1.00 94.19 86 LYS A O 1
ATOM 708 N N . ASP A 1 87 ? -2.163 -12.683 -13.674 1.00 94.31 87 ASP A N 1
ATOM 709 C CA . ASP A 1 87 ? -2.058 -14.118 -13.967 1.00 94.31 87 ASP A CA 1
ATOM 710 C C . ASP A 1 87 ? -1.073 -14.857 -13.023 1.00 94.31 87 ASP A C 1
ATOM 712 O O . ASP A 1 87 ? -1.144 -16.078 -12.904 1.00 94.31 87 ASP A O 1
ATOM 716 N N . ASP A 1 88 ? -0.206 -14.134 -12.298 1.00 97.12 88 ASP A N 1
ATOM 717 C CA . ASP A 1 88 ? 0.748 -14.656 -11.302 1.00 97.12 88 ASP A CA 1
ATOM 718 C C . ASP A 1 88 ? 0.803 -13.742 -10.059 1.00 97.12 88 ASP A C 1
ATOM 720 O O . ASP A 1 88 ? 1.607 -12.809 -9.951 1.00 97.12 88 ASP A O 1
ATOM 724 N N . ARG A 1 89 ? -0.079 -14.013 -9.087 1.00 96.00 89 ARG A N 1
ATOM 725 C CA . ARG A 1 89 ? -0.183 -13.222 -7.849 1.00 96.00 89 ARG A CA 1
ATOM 726 C C . ARG A 1 89 ? 1.060 -13.338 -6.961 1.00 96.00 89 ARG A C 1
ATOM 728 O O . ARG A 1 89 ? 1.428 -12.354 -6.318 1.00 96.00 89 ARG A O 1
ATOM 735 N N . ASP A 1 90 ? 1.694 -14.505 -6.904 1.00 97.31 90 ASP A N 1
ATOM 736 C CA . ASP A 1 90 ? 2.850 -14.721 -6.030 1.00 97.31 90 ASP A CA 1
ATOM 737 C C . ASP A 1 90 ? 4.105 -14.062 -6.608 1.00 97.31 90 ASP A C 1
ATOM 739 O O . ASP A 1 90 ? 4.828 -13.387 -5.869 1.00 97.31 90 ASP A O 1
ATOM 743 N N . GLY A 1 91 ? 4.307 -14.150 -7.927 1.00 97.75 91 GLY A N 1
ATOM 744 C CA . GLY A 1 91 ? 5.328 -13.397 -8.649 1.00 97.75 91 GLY A CA 1
ATOM 745 C C . GLY A 1 91 ? 5.116 -11.885 -8.556 1.00 97.75 91 GLY A C 1
ATOM 746 O O . GLY A 1 91 ? 6.063 -11.159 -8.260 1.00 97.75 91 GLY A O 1
ATOM 747 N N . TYR A 1 92 ? 3.876 -11.402 -8.704 1.00 98.50 92 TYR A N 1
ATOM 748 C CA . TYR A 1 92 ? 3.539 -9.988 -8.492 1.00 98.50 92 TYR A CA 1
ATOM 749 C C . TYR A 1 92 ? 3.968 -9.502 -7.100 1.00 98.50 92 TYR A C 1
ATOM 751 O O . TYR A 1 92 ? 4.721 -8.534 -6.980 1.00 98.50 92 TYR A O 1
ATOM 759 N N . LEU A 1 93 ? 3.553 -10.205 -6.041 1.00 98.19 93 LEU A N 1
ATOM 760 C CA . LEU A 1 93 ? 3.916 -9.851 -4.667 1.00 98.19 93 LEU A CA 1
ATOM 761 C C . LEU A 1 93 ? 5.416 -10.034 -4.381 1.00 98.19 93 LEU A C 1
ATOM 763 O O . LEU A 1 93 ? 5.947 -9.359 -3.501 1.00 98.19 93 LEU A O 1
ATOM 767 N N . ALA A 1 94 ? 6.114 -10.928 -5.087 1.00 98.31 94 ALA A N 1
ATOM 768 C CA . ALA A 1 94 ? 7.565 -11.060 -4.994 1.00 98.31 94 ALA A CA 1
ATOM 769 C C . ALA A 1 94 ? 8.287 -9.830 -5.566 1.00 98.31 94 ALA A C 1
ATOM 771 O O . ALA A 1 94 ? 9.154 -9.285 -4.884 1.00 98.31 94 ALA A O 1
ATOM 772 N N . GLU A 1 95 ? 7.890 -9.340 -6.743 1.00 98.50 95 GLU A N 1
ATOM 773 C CA . GLU A 1 95 ? 8.481 -8.134 -7.342 1.00 98.50 95 GLU A CA 1
ATOM 774 C C . GLU A 1 95 ? 8.210 -6.878 -6.509 1.00 98.50 95 GLU A C 1
ATOM 776 O O . GLU A 1 95 ? 9.125 -6.085 -6.299 1.00 98.50 95 GLU A O 1
ATOM 781 N N . LEU A 1 96 ? 7.010 -6.723 -5.932 1.00 98.81 96 LEU A N 1
ATOM 782 C CA . LEU A 1 96 ? 6.742 -5.605 -5.014 1.00 98.81 96 LEU A CA 1
ATOM 783 C C . LEU A 1 96 ? 7.684 -5.609 -3.798 1.00 98.81 96 LEU A C 1
ATOM 785 O O . LEU A 1 96 ? 8.132 -4.551 -3.359 1.00 98.81 96 LEU A O 1
ATOM 789 N N . ARG A 1 97 ? 8.027 -6.789 -3.258 1.00 98.75 97 ARG A N 1
ATOM 790 C CA . ARG A 1 97 ? 9.001 -6.896 -2.155 1.00 98.75 97 ARG A CA 1
ATOM 791 C C . ARG A 1 97 ? 10.418 -6.548 -2.610 1.00 98.75 97 ARG A C 1
ATOM 793 O O . ARG A 1 97 ? 11.137 -5.922 -1.838 1.00 98.75 97 ARG A O 1
ATOM 800 N N . GLN A 1 98 ? 10.807 -6.913 -3.836 1.00 98.62 98 GLN A N 1
ATOM 801 C CA . GLN A 1 98 ? 12.095 -6.506 -4.414 1.00 98.62 98 GLN A CA 1
ATOM 802 C C . GLN A 1 98 ? 12.166 -4.988 -4.596 1.00 98.62 98 GLN A C 1
ATOM 804 O O . GLN A 1 98 ? 13.147 -4.377 -4.191 1.00 98.62 98 GLN A O 1
ATOM 809 N N . ILE A 1 99 ? 11.102 -4.368 -5.113 1.00 98.81 99 ILE A N 1
ATOM 810 C CA . ILE A 1 99 ? 10.991 -2.911 -5.259 1.00 98.81 99 ILE A CA 1
ATOM 811 C C . ILE A 1 99 ? 11.218 -2.195 -3.915 1.00 98.81 99 ILE A C 1
ATOM 813 O O . ILE A 1 99 ? 12.056 -1.299 -3.823 1.00 98.81 99 ILE A O 1
ATOM 817 N N . VAL A 1 100 ? 10.522 -2.623 -2.855 1.00 98.75 100 VAL A N 1
ATOM 818 C CA . VAL A 1 100 ? 10.672 -2.040 -1.509 1.00 98.75 100 VAL A CA 1
ATOM 819 C C . VAL A 1 100 ? 12.078 -2.269 -0.940 1.00 98.75 100 VAL A C 1
ATOM 821 O O . VAL A 1 100 ? 12.658 -1.356 -0.355 1.00 98.75 100 VAL A O 1
ATOM 824 N N . ALA A 1 101 ? 12.650 -3.462 -1.125 1.00 98.44 101 ALA A N 1
ATOM 825 C CA . ALA A 1 101 ? 13.998 -3.775 -0.652 1.00 98.44 101 ALA A CA 1
ATOM 826 C C . ALA A 1 101 ? 15.084 -2.950 -1.366 1.00 98.44 101 ALA A C 1
ATOM 828 O O . ALA A 1 101 ? 16.041 -2.519 -0.723 1.00 98.44 101 ALA A O 1
ATOM 829 N N . ILE A 1 102 ? 14.926 -2.702 -2.670 1.00 98.25 102 ILE A N 1
ATOM 830 C CA . ILE A 1 102 ? 15.872 -1.918 -3.470 1.00 98.25 102 ILE A CA 1
ATOM 831 C C . ILE A 1 102 ? 15.825 -0.436 -3.074 1.00 98.25 102 ILE A C 1
ATOM 833 O O . ILE A 1 102 ? 16.885 0.124 -2.825 1.00 98.25 102 ILE A O 1
ATOM 837 N N . ASP A 1 103 ? 14.652 0.197 -2.925 1.00 98.44 103 ASP A N 1
ATOM 838 C CA . ASP A 1 103 ? 14.583 1.604 -2.470 1.00 98.44 103 ASP A CA 1
ATOM 839 C C . ASP A 1 103 ? 15.138 1.788 -1.047 1.00 98.44 103 ASP A C 1
ATOM 841 O O . ASP A 1 103 ? 15.882 2.736 -0.790 1.00 98.44 103 ASP A O 1
ATOM 845 N N . ALA A 1 104 ? 14.849 0.848 -0.139 1.00 97.12 104 ALA A N 1
ATOM 846 C CA . ALA A 1 104 ? 15.411 0.848 1.211 1.00 97.12 104 ALA A CA 1
ATOM 847 C C . ALA A 1 104 ? 16.944 0.662 1.224 1.00 97.12 104 ALA A C 1
ATOM 849 O O . ALA A 1 104 ? 17.621 1.193 2.105 1.00 97.12 104 ALA A O 1
ATOM 850 N N . GLY A 1 105 ? 17.493 -0.075 0.252 1.00 96.88 105 GLY A N 1
ATOM 851 C CA . GLY A 1 105 ? 18.930 -0.305 0.082 1.00 96.88 105 GLY A CA 1
ATOM 852 C C . GLY A 1 105 ? 19.659 0.710 -0.810 1.00 96.88 105 GLY A C 1
ATOM 853 O O . GLY A 1 105 ? 20.887 0.688 -0.846 1.00 96.88 105 GLY A O 1
ATOM 854 N N . ALA A 1 106 ? 18.947 1.598 -1.513 1.00 95.62 106 ALA A N 1
ATOM 855 C CA . ALA A 1 106 ? 19.513 2.434 -2.579 1.00 95.62 106 ALA A CA 1
ATOM 856 C C . ALA A 1 106 ? 20.527 3.488 -2.093 1.00 95.62 106 ALA A C 1
ATOM 858 O O . ALA A 1 106 ? 21.327 3.984 -2.886 1.00 95.62 106 ALA A O 1
ATOM 859 N N . GLY A 1 107 ? 20.517 3.849 -0.805 1.00 95.38 107 GLY A N 1
ATOM 860 C CA . GLY A 1 107 ? 21.475 4.799 -0.229 1.00 95.38 107 GLY A CA 1
ATOM 861 C C . GLY A 1 107 ? 21.484 6.139 -0.976 1.00 95.38 107 GLY A C 1
ATOM 862 O O . GLY A 1 107 ? 20.482 6.848 -0.992 1.00 95.38 107 GLY A O 1
ATOM 863 N N . SER A 1 108 ? 22.610 6.482 -1.609 1.00 96.12 108 SER A N 1
ATOM 864 C CA . SER A 1 108 ? 22.757 7.700 -2.420 1.00 96.12 108 SER A CA 1
ATOM 865 C C . SER A 1 108 ? 22.052 7.658 -3.783 1.00 96.12 108 SER A C 1
ATOM 867 O O . SER A 1 108 ? 21.883 8.710 -4.390 1.00 96.12 108 SER A O 1
ATOM 869 N N . GLU A 1 109 ? 21.639 6.485 -4.274 1.00 96.25 109 GLU A N 1
ATOM 870 C CA . GLU A 1 109 ? 20.819 6.349 -5.493 1.00 96.25 109 GLU A CA 1
ATOM 871 C C . GLU A 1 109 ? 19.313 6.503 -5.218 1.00 96.25 109 GLU A C 1
ATOM 873 O O . GLU A 1 109 ? 18.508 6.432 -6.144 1.00 96.25 109 GLU A O 1
ATOM 878 N N . ARG A 1 110 ? 18.906 6.720 -3.959 1.00 97.12 110 ARG A N 1
ATOM 879 C CA . ARG A 1 110 ? 17.500 6.918 -3.595 1.00 97.12 110 ARG A CA 1
ATOM 880 C C . ARG A 1 110 ? 17.014 8.292 -4.073 1.00 97.12 110 ARG A C 1
ATOM 882 O O . ARG A 1 110 ? 17.476 9.322 -3.583 1.00 97.12 110 ARG A O 1
ATOM 889 N N . THR A 1 111 ? 16.054 8.322 -4.995 1.00 97.00 111 THR A N 1
ATOM 890 C CA . THR A 1 111 ? 15.497 9.557 -5.576 1.00 97.00 111 THR A CA 1
ATOM 891 C C . THR A 1 111 ? 14.049 9.789 -5.130 1.00 97.00 111 THR A C 1
ATOM 893 O O . THR A 1 111 ? 13.480 9.040 -4.336 1.00 97.00 111 THR A O 1
ATOM 896 N N . GLN A 1 112 ? 13.404 10.850 -5.623 1.00 96.75 112 GLN A N 1
ATOM 897 C CA . GLN A 1 112 ? 11.951 11.000 -5.462 1.00 96.75 112 GLN A CA 1
ATOM 898 C C . GLN A 1 112 ? 11.179 9.927 -6.252 1.00 96.75 112 GLN A C 1
ATOM 900 O O . GLN A 1 112 ? 10.142 9.456 -5.787 1.00 96.75 112 GLN A O 1
ATOM 905 N N . ARG A 1 113 ? 11.697 9.496 -7.411 1.00 97.44 113 ARG A N 1
ATOM 906 C CA . ARG A 1 113 ? 11.064 8.489 -8.272 1.00 97.44 113 ARG A CA 1
ATOM 907 C C . ARG A 1 113 ? 11.200 7.083 -7.687 1.00 97.44 113 ARG A C 1
ATOM 909 O O . ARG A 1 113 ? 10.197 6.373 -7.657 1.00 97.44 113 ARG A O 1
ATOM 916 N N . THR A 1 114 ? 12.363 6.709 -7.137 1.00 98.12 114 THR A N 1
ATOM 917 C CA . THR A 1 114 ? 12.519 5.416 -6.433 1.00 98.12 114 THR A CA 1
ATOM 918 C C . THR A 1 114 ? 11.550 5.316 -5.253 1.00 98.12 114 THR A C 1
ATOM 920 O O . THR A 1 114 ? 10.802 4.341 -5.151 1.00 98.12 114 THR A O 1
ATOM 923 N N . ARG A 1 115 ? 11.470 6.382 -4.438 1.00 98.06 115 ARG A N 1
ATOM 924 C CA . ARG A 1 115 ? 10.542 6.474 -3.303 1.00 98.06 115 ARG A CA 1
ATOM 925 C C . ARG A 1 115 ? 9.091 6.363 -3.734 1.00 98.06 115 ARG A C 1
ATOM 927 O O . ARG A 1 115 ? 8.335 5.644 -3.093 1.00 98.06 115 ARG A O 1
ATOM 934 N N . PHE A 1 116 ? 8.703 7.023 -4.823 1.00 98.38 116 PHE A N 1
ATOM 935 C CA . PHE A 1 116 ? 7.350 6.922 -5.364 1.00 98.38 116 PHE A CA 1
ATOM 936 C C . PHE A 1 116 ? 6.990 5.474 -5.732 1.00 98.38 116 PHE A C 1
ATOM 938 O O . PHE A 1 116 ? 6.008 4.939 -5.214 1.00 98.38 116 PHE A O 1
ATOM 945 N N . ILE A 1 117 ? 7.814 4.802 -6.543 1.00 98.62 117 ILE A N 1
ATOM 946 C CA . ILE A 1 117 ? 7.574 3.412 -6.974 1.00 98.62 117 ILE A CA 1
ATOM 947 C C . ILE A 1 117 ? 7.506 2.470 -5.757 1.00 98.62 117 ILE A C 1
ATOM 949 O O . ILE A 1 117 ? 6.575 1.669 -5.635 1.00 98.62 117 ILE A O 1
ATOM 953 N N . ALA A 1 118 ? 8.437 2.611 -4.810 1.00 98.69 118 ALA A N 1
ATOM 954 C CA . ALA A 1 118 ? 8.466 1.794 -3.602 1.00 98.69 118 ALA A CA 1
ATOM 955 C C . ALA A 1 118 ? 7.317 2.077 -2.629 1.00 98.69 118 ALA A C 1
ATOM 957 O O . ALA A 1 118 ? 6.790 1.137 -2.037 1.00 98.69 118 ALA A O 1
ATOM 958 N N . SER A 1 119 ? 6.852 3.322 -2.519 1.00 98.56 119 SER A N 1
ATOM 959 C CA . SER A 1 119 ? 5.695 3.671 -1.689 1.00 98.56 119 SER A CA 1
ATOM 960 C C . SER A 1 119 ? 4.400 3.014 -2.190 1.00 98.56 119 SER A C 1
ATOM 962 O O . SER A 1 119 ? 3.644 2.461 -1.390 1.00 98.56 119 SER A O 1
ATOM 964 N N . GLN A 1 120 ? 4.182 2.973 -3.513 1.00 98.50 120 GLN A N 1
ATOM 965 C CA . GLN A 1 120 ? 3.042 2.277 -4.122 1.00 98.50 120 GLN A CA 1
ATOM 966 C C . GLN A 1 120 ? 3.114 0.761 -3.874 1.00 98.50 120 GLN A C 1
ATOM 968 O O . GLN A 1 120 ? 2.121 0.136 -3.498 1.00 98.50 120 GLN A O 1
ATOM 973 N N . ALA A 1 121 ? 4.300 0.164 -4.043 1.00 98.69 121 ALA A N 1
ATOM 974 C CA . ALA A 1 121 ? 4.528 -1.252 -3.768 1.00 98.69 121 ALA A CA 1
ATOM 975 C C . ALA A 1 121 ? 4.309 -1.597 -2.283 1.00 98.69 121 ALA A C 1
ATOM 977 O O . ALA A 1 121 ? 3.661 -2.596 -1.965 1.00 98.69 121 ALA A O 1
ATOM 978 N N . ALA A 1 122 ? 4.799 -0.752 -1.372 1.00 98.75 122 ALA A N 1
ATOM 979 C CA . ALA A 1 122 ? 4.636 -0.913 0.068 1.00 98.75 122 ALA A CA 1
ATOM 980 C C . ALA A 1 122 ? 3.166 -0.800 0.507 1.00 98.75 122 ALA A C 1
ATOM 982 O O . ALA A 1 122 ? 2.731 -1.595 1.341 1.00 98.75 122 ALA A O 1
ATOM 983 N N . LEU A 1 123 ? 2.387 0.117 -0.082 1.00 98.69 123 LEU A N 1
ATOM 984 C CA . LEU A 1 123 ? 0.950 0.254 0.185 1.00 98.69 123 LEU A CA 1
ATOM 985 C C . LEU A 1 123 ? 0.194 -1.046 -0.131 1.00 98.69 123 LEU A C 1
ATOM 987 O O . LEU A 1 123 ? -0.477 -1.594 0.744 1.00 98.69 123 LEU A O 1
ATOM 991 N N . VAL A 1 124 ? 0.390 -1.607 -1.330 1.00 98.31 124 VAL A N 1
ATOM 992 C CA . VAL A 1 124 ? -0.227 -2.887 -1.734 1.00 98.31 124 VAL A CA 1
ATOM 993 C C . VAL A 1 124 ? 0.217 -4.049 -0.831 1.00 98.31 124 VAL A C 1
ATOM 995 O O . VAL A 1 124 ? -0.557 -4.967 -0.558 1.00 98.31 124 VAL A O 1
ATOM 998 N N . LEU A 1 125 ? 1.454 -4.023 -0.323 1.00 98.56 125 LEU A N 1
ATOM 999 C CA . LEU A 1 125 ? 1.961 -5.023 0.625 1.00 98.56 125 LEU A CA 1
ATOM 1000 C C . LEU A 1 125 ? 1.412 -4.858 2.059 1.00 98.56 125 LEU A C 1
ATOM 1002 O O . LEU A 1 125 ? 1.466 -5.824 2.826 1.00 98.56 125 LEU A O 1
ATOM 1006 N N . ALA A 1 126 ? 0.872 -3.688 2.420 1.00 98.50 126 ALA A N 1
ATOM 1007 C CA . ALA A 1 126 ? 0.267 -3.406 3.726 1.00 98.50 126 ALA A CA 1
ATOM 1008 C C . ALA A 1 126 ? -1.229 -3.782 3.798 1.00 98.50 126 ALA A C 1
ATOM 1010 O O . ALA A 1 126 ? -1.700 -4.248 4.841 1.00 98.50 126 ALA A O 1
ATOM 1011 N N . GLU A 1 127 ? -1.976 -3.666 2.692 1.00 97.69 127 GLU A N 1
ATOM 1012 C CA . GLU A 1 127 ? -3.408 -4.024 2.612 1.00 97.69 127 GLU A CA 1
ATOM 1013 C C . GLU A 1 127 ? -3.763 -5.406 3.223 1.00 97.69 127 GLU A C 1
ATOM 1015 O O . GLU A 1 127 ? -4.749 -5.496 3.965 1.00 97.69 127 GLU A O 1
ATOM 1020 N N . PRO A 1 128 ? -2.975 -6.491 3.038 1.00 98.00 128 PRO A N 1
ATOM 1021 C CA . PRO A 1 128 ? -3.269 -7.789 3.651 1.00 98.00 128 PRO A CA 1
ATOM 1022 C C . PRO A 1 128 ? -3.198 -7.812 5.186 1.00 98.00 128 PRO A C 1
ATOM 1024 O O . PRO A 1 128 ? -3.721 -8.742 5.802 1.00 98.00 128 PRO A O 1
ATOM 1027 N N . ALA A 1 129 ? -2.537 -6.857 5.849 1.00 98.19 129 ALA A N 1
ATOM 1028 C CA . ALA A 1 129 ? -2.617 -6.738 7.308 1.00 98.19 129 ALA A CA 1
ATOM 1029 C C . ALA A 1 129 ? -3.928 -6.092 7.761 1.00 98.19 129 ALA A C 1
ATOM 1031 O O . ALA A 1 129 ? -4.512 -6.575 8.731 1.00 98.19 129 ALA A O 1
ATOM 1032 N N . PHE A 1 130 ? -4.433 -5.091 7.027 1.00 98.56 130 PHE A N 1
ATOM 1033 C CA . PHE A 1 130 ? -5.775 -4.550 7.258 1.00 98.56 130 PHE A CA 1
ATOM 1034 C C . PHE A 1 130 ? -6.841 -5.642 7.114 1.00 98.56 130 PHE A C 1
ATOM 1036 O O . PHE A 1 130 ? -7.630 -5.842 8.034 1.00 98.56 130 PHE A O 1
ATOM 1043 N N . GLY A 1 131 ? -6.806 -6.408 6.015 1.00 98.38 131 GLY A N 1
ATOM 1044 C CA . GLY A 1 131 ? -7.748 -7.508 5.770 1.00 98.38 131 GLY A CA 1
ATOM 1045 C C . GLY A 1 131 ? -7.776 -8.530 6.912 1.00 98.38 131 GLY A C 1
ATOM 1046 O O . GLY A 1 131 ? -8.821 -8.753 7.519 1.00 98.38 131 GLY A O 1
ATOM 1047 N N . ARG A 1 132 ? -6.609 -9.060 7.305 1.00 98.50 132 ARG A N 1
ATOM 1048 C CA . ARG A 1 132 ? -6.503 -10.022 8.421 1.00 98.50 132 ARG A CA 1
ATOM 1049 C C . ARG A 1 132 ? -6.996 -9.454 9.757 1.00 98.50 132 ARG A C 1
ATOM 1051 O O . ARG A 1 132 ? -7.575 -10.189 10.551 1.00 98.50 132 ARG A O 1
ATOM 1058 N N . PHE A 1 133 ? -6.766 -8.169 10.032 1.00 98.62 133 PHE A N 1
ATOM 1059 C CA . PHE A 1 133 ? -7.301 -7.490 11.220 1.00 98.62 133 PHE A CA 1
ATOM 1060 C C . PHE A 1 133 ? -8.836 -7.338 11.168 1.00 98.62 133 PHE A C 1
ATOM 1062 O O . PHE A 1 133 ? -9.514 -7.513 12.188 1.00 98.62 133 PHE A O 1
ATOM 1069 N N . ALA A 1 134 ? -9.384 -7.043 9.988 1.00 98.31 134 ALA A N 1
ATOM 1070 C CA . ALA A 1 134 ? -10.813 -6.855 9.758 1.00 98.31 134 ALA A CA 1
ATOM 1071 C C . ALA A 1 134 ? -11.625 -8.162 9.824 1.00 98.31 134 ALA A C 1
ATOM 1073 O O . ALA A 1 134 ? -12.775 -8.158 10.267 1.00 98.31 134 ALA A O 1
ATOM 1074 N N . GLU A 1 135 ? -11.018 -9.281 9.426 1.00 98.12 135 GLU A N 1
ATOM 1075 C CA . GLU A 1 135 ? -11.626 -10.617 9.449 1.00 98.12 135 GLU A CA 1
ATOM 1076 C C . GLU A 1 135 ? -11.905 -11.142 10.869 1.00 98.12 135 GLU A C 1
ATOM 1078 O O . GLU A 1 135 ? -12.875 -11.873 11.070 1.00 98.12 135 GLU A O 1
ATOM 1083 N N . VAL A 1 136 ? -11.092 -10.780 11.871 1.00 97.94 136 VAL A N 1
ATOM 1084 C CA . VAL A 1 136 ? -11.259 -11.297 13.243 1.00 97.94 136 VAL A CA 1
ATOM 1085 C C . VAL A 1 136 ? -12.464 -10.651 13.926 1.00 97.94 136 VAL A C 1
ATOM 1087 O O . VAL A 1 136 ? -12.451 -9.455 14.219 1.00 97.94 136 VAL A O 1
ATOM 1090 N N . LYS A 1 137 ? -13.486 -11.458 14.224 1.00 96.12 137 LYS A N 1
ATOM 1091 C CA . LYS A 1 137 ? -14.687 -11.059 14.973 1.00 96.12 137 LYS A CA 1
ATOM 1092 C C . LYS A 1 137 ? -14.500 -11.236 16.479 1.00 96.12 137 LYS A C 1
ATOM 1094 O O . LYS A 1 137 ? -13.799 -12.148 16.907 1.00 96.12 137 LYS A O 1
ATOM 1099 N N . LEU A 1 138 ? -15.131 -10.372 17.275 1.00 95.44 138 LEU A N 1
ATOM 1100 C CA . LEU A 1 138 ? -15.102 -10.425 18.741 1.00 95.44 138 LEU A CA 1
ATOM 1101 C C . LEU A 1 138 ? -16.275 -11.262 19.280 1.00 95.44 138 LEU A C 1
ATOM 1103 O O . LEU A 1 138 ? -17.209 -10.749 19.889 1.00 95.44 138 LEU A O 1
ATOM 1107 N N . VAL A 1 139 ? -16.189 -12.561 18.995 1.00 93.25 139 VAL A N 1
ATOM 1108 C CA . VAL A 1 139 ? -17.128 -13.627 19.389 1.00 93.25 139 VAL A CA 1
ATOM 1109 C C . VAL A 1 139 ? -16.434 -14.634 20.312 1.00 93.25 139 VAL A C 1
ATOM 1111 O O . VAL A 1 139 ? -15.209 -14.571 20.475 1.00 93.25 139 VAL A O 1
ATOM 1114 N N . GLU A 1 140 ? -17.161 -15.590 20.884 1.00 87.12 140 GLU A N 1
ATOM 1115 C CA . GLU A 1 140 ? -16.575 -16.700 21.637 1.00 87.12 140 GLU A CA 1
ATOM 1116 C C . GLU A 1 140 ? -15.530 -17.492 20.810 1.00 87.12 140 GLU A C 1
ATOM 1118 O O . GLU A 1 140 ? -15.762 -17.803 19.637 1.00 87.12 140 GLU A O 1
ATOM 1123 N N . PRO A 1 141 ? -14.360 -17.850 21.384 1.00 92.81 141 PRO A N 1
ATOM 1124 C CA . PRO A 1 141 ? -13.839 -17.448 22.695 1.00 92.81 141 PRO A CA 1
ATOM 1125 C C . PRO A 1 141 ? -13.303 -15.999 22.689 1.00 92.81 141 PRO A C 1
ATOM 1127 O O . PRO A 1 141 ? -12.265 -15.701 22.087 1.00 92.81 141 PRO A O 1
ATOM 1130 N N . PHE A 1 142 ? -13.990 -15.103 23.409 1.00 89.50 142 PHE A N 1
ATOM 1131 C CA . PHE A 1 142 ? -13.811 -13.649 23.302 1.00 89.50 142 PHE A CA 1
ATOM 1132 C C . PHE A 1 142 ? -12.382 -13.180 23.604 1.00 89.50 142 PHE A C 1
ATOM 1134 O O . PHE A 1 142 ? -11.801 -12.450 22.805 1.00 89.50 142 PHE A O 1
ATOM 1141 N N . GLU A 1 143 ? -11.773 -13.627 24.707 1.00 90.75 143 GLU A N 1
ATOM 1142 C CA . GLU A 1 143 ? -10.424 -13.191 25.104 1.00 90.75 143 GLU A CA 1
ATOM 1143 C C . GLU A 1 143 ? -9.356 -13.533 24.054 1.00 90.75 143 GLU A C 1
ATOM 1145 O O . GLU A 1 143 ? -8.489 -12.712 23.736 1.00 90.75 143 GLU A O 1
ATOM 1150 N N . ALA A 1 144 ? -9.435 -14.733 23.470 1.00 95.88 144 ALA A N 1
ATOM 1151 C CA . ALA A 1 144 ? -8.505 -15.185 22.441 1.00 95.88 144 ALA A CA 1
ATOM 1152 C C . ALA A 1 144 ? -8.683 -14.386 21.140 1.00 95.88 144 ALA A C 1
ATOM 1154 O O . ALA A 1 144 ? -7.697 -13.951 20.536 1.00 95.88 144 ALA A O 1
ATOM 1155 N N . ASN A 1 145 ? -9.933 -14.132 20.742 1.00 96.62 145 ASN A N 1
ATOM 1156 C CA . ASN A 1 145 ? -10.255 -13.318 19.572 1.00 96.62 145 ASN A CA 1
ATOM 1157 C C . ASN A 1 145 ? -9.855 -11.845 19.762 1.00 96.62 145 ASN A C 1
ATOM 1159 O O . ASN A 1 145 ? -9.245 -11.262 18.864 1.00 96.62 145 ASN A O 1
ATOM 1163 N N . LEU A 1 146 ? -10.085 -11.260 20.942 1.00 95.69 146 LEU A N 1
ATOM 1164 C CA . LEU A 1 146 ? -9.656 -9.904 21.292 1.00 95.69 146 LEU A CA 1
ATOM 1165 C C . LEU A 1 146 ? -8.128 -9.773 21.293 1.00 95.69 146 LEU A C 1
ATOM 1167 O O . LEU A 1 146 ? -7.592 -8.833 20.702 1.00 95.69 146 LEU A O 1
ATOM 1171 N N . SER A 1 147 ? -7.416 -10.726 21.899 1.00 97.75 147 SER A N 1
ATOM 1172 C CA . SER A 1 147 ? -5.948 -10.770 21.897 1.00 97.75 147 SER A CA 1
ATOM 1173 C C . SER A 1 147 ? -5.394 -10.828 20.466 1.00 97.75 147 SER A C 1
ATOM 1175 O O . SER A 1 147 ? -4.586 -9.981 20.066 1.00 97.75 147 SER A O 1
ATOM 1177 N N . ARG A 1 148 ? -5.923 -11.743 19.640 1.00 98.38 148 ARG A N 1
ATOM 1178 C CA . ARG A 1 148 ? -5.571 -11.872 18.218 1.00 98.38 148 ARG A CA 1
ATOM 1179 C C . ARG A 1 148 ? -5.871 -10.592 17.432 1.00 98.38 148 ARG A C 1
ATOM 1181 O O . ARG A 1 148 ? -5.021 -10.143 16.660 1.00 98.38 148 ARG A O 1
ATOM 1188 N N . LYS A 1 149 ? -7.043 -9.978 17.630 1.00 98.25 149 LYS A N 1
ATOM 1189 C CA . LYS A 1 149 ? -7.434 -8.740 16.940 1.00 98.25 149 LYS A CA 1
ATOM 1190 C C . LYS A 1 149 ? -6.518 -7.578 17.323 1.00 98.25 149 LYS A C 1
ATOM 1192 O O . LYS A 1 149 ? -6.052 -6.878 16.431 1.00 98.25 149 LYS A O 1
ATOM 1197 N N . ARG A 1 150 ? -6.166 -7.420 18.606 1.00 98.31 150 ARG A N 1
ATOM 1198 C CA . ARG A 1 150 ? -5.205 -6.401 19.079 1.00 98.31 150 ARG A CA 1
ATOM 1199 C C . ARG A 1 150 ? -3.795 -6.610 18.517 1.00 98.31 150 ARG A C 1
ATOM 1201 O O . ARG A 1 150 ? -3.132 -5.634 18.168 1.00 98.31 150 ARG A O 1
ATOM 1208 N N . GLN A 1 151 ? -3.335 -7.856 18.382 1.00 98.62 151 GLN A N 1
ATOM 1209 C CA . GLN A 1 151 ? -2.048 -8.153 17.744 1.00 98.62 151 GLN A CA 1
ATOM 1210 C C . GLN A 1 151 ? -2.052 -7.766 16.256 1.00 98.62 151 GLN A C 1
ATOM 1212 O O . 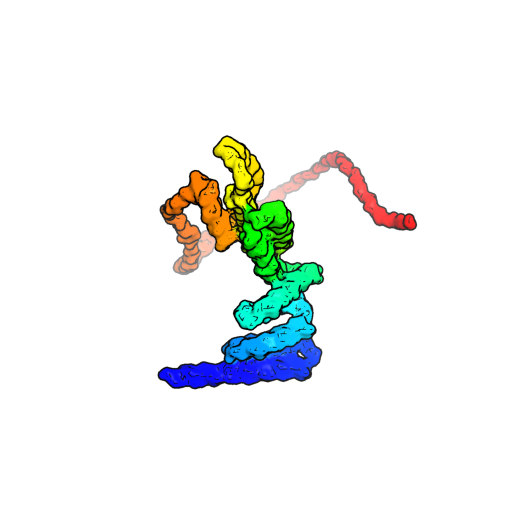GLN A 1 151 ? -1.119 -7.113 15.789 1.00 98.62 151 GLN A O 1
ATOM 1217 N N . LEU A 1 152 ? -3.104 -8.131 15.519 1.00 98.75 152 LEU A N 1
ATOM 1218 C CA . LEU A 1 152 ? -3.239 -7.800 14.097 1.00 98.75 152 LEU A CA 1
ATOM 1219 C C . LEU A 1 152 ? -3.433 -6.295 13.872 1.00 98.75 152 LEU A C 1
ATOM 1221 O O . LEU A 1 152 ? -2.834 -5.751 12.950 1.00 98.75 152 LEU A O 1
ATOM 1225 N N . MET A 1 153 ? -4.171 -5.618 14.757 1.00 98.56 153 MET A N 1
ATOM 1226 C CA . MET A 1 153 ? -4.292 -4.158 14.795 1.00 98.56 153 MET A CA 1
ATOM 1227 C C . MET A 1 153 ? -2.911 -3.506 14.883 1.00 98.56 153 MET A C 1
ATOM 1229 O O . MET A 1 153 ? -2.573 -2.681 14.043 1.00 98.56 153 MET A O 1
ATOM 1233 N N . LYS A 1 154 ? -2.075 -3.933 15.844 1.00 98.69 154 LYS A N 1
ATOM 1234 C CA . LYS A 1 154 ? -0.709 -3.416 16.010 1.00 98.69 154 LYS A CA 1
ATOM 1235 C C . LYS A 1 154 ? 0.129 -3.596 14.741 1.00 98.69 154 LYS A C 1
ATOM 1237 O O . LYS A 1 154 ? 0.803 -2.654 14.338 1.00 98.69 154 LYS A O 1
ATOM 1242 N N . ILE A 1 155 ? 0.074 -4.774 14.114 1.00 98.62 155 ILE A N 1
ATOM 1243 C CA . ILE A 1 155 ? 0.810 -5.064 12.872 1.00 98.62 155 ILE A CA 1
ATOM 1244 C C . ILE A 1 155 ? 0.333 -4.155 11.733 1.00 98.62 155 ILE A C 1
ATOM 1246 O O . ILE A 1 155 ? 1.160 -3.547 11.059 1.00 98.62 155 ILE A O 1
ATOM 1250 N N . ALA A 1 156 ? -0.983 -4.030 11.537 1.00 98.62 156 ALA A N 1
ATOM 1251 C CA . ALA A 1 156 ? -1.553 -3.182 10.495 1.00 98.62 156 ALA A CA 1
ATOM 1252 C C . ALA A 1 156 ? -1.188 -1.705 10.720 1.00 98.62 156 ALA A C 1
ATOM 1254 O O . ALA A 1 156 ? -0.634 -1.077 9.822 1.00 98.62 156 ALA A O 1
ATOM 1255 N N . THR A 1 157 ? -1.390 -1.175 11.932 1.00 98.62 157 THR A N 1
ATOM 1256 C CA . THR A 1 157 ? -0.988 0.191 12.305 1.00 98.62 157 THR A CA 1
ATOM 1257 C C . THR A 1 157 ? 0.492 0.438 12.015 1.00 98.62 157 THR A C 1
ATOM 1259 O O . THR A 1 157 ? 0.814 1.420 11.359 1.00 98.62 157 THR A O 1
ATOM 1262 N N . GLN A 1 158 ? 1.392 -0.466 12.422 1.00 98.50 158 GLN A N 1
ATOM 1263 C CA . GLN A 1 158 ? 2.827 -0.327 12.150 1.00 98.50 158 GLN A CA 1
ATOM 1264 C C . GLN A 1 158 ? 3.146 -0.276 10.649 1.00 98.50 158 GLN A C 1
ATOM 1266 O O . GLN A 1 158 ? 3.973 0.535 10.239 1.00 98.50 158 GLN A O 1
ATOM 1271 N N . GLN A 1 159 ? 2.485 -1.102 9.831 1.00 98.38 159 GLN A N 1
ATOM 1272 C CA . GLN A 1 159 ? 2.701 -1.099 8.384 1.00 98.38 159 GLN A CA 1
ATOM 1273 C C . GLN A 1 159 ? 2.211 0.192 7.722 1.00 98.38 159 GLN A C 1
ATOM 1275 O O . GLN A 1 159 ? 2.970 0.778 6.959 1.00 98.38 159 GLN A O 1
ATOM 1280 N N . PHE A 1 160 ? 1.004 0.678 8.040 1.00 98.62 160 PHE A N 1
ATOM 1281 C CA . PHE A 1 160 ? 0.511 1.936 7.464 1.00 98.62 160 PHE A CA 1
ATOM 1282 C C . PHE A 1 160 ? 1.263 3.164 7.989 1.00 98.62 160 PHE A C 1
ATOM 1284 O O . PHE A 1 160 ? 1.529 4.071 7.210 1.00 98.62 160 PHE A O 1
ATOM 1291 N N . THR A 1 161 ? 1.689 3.198 9.257 1.00 98.19 161 THR A N 1
ATOM 1292 C CA . THR A 1 161 ? 2.541 4.291 9.757 1.00 98.19 161 THR A CA 1
ATOM 1293 C C . THR A 1 161 ? 3.862 4.374 8.986 1.00 98.19 161 THR A C 1
ATOM 1295 O O . THR A 1 161 ? 4.232 5.467 8.573 1.00 98.19 161 THR A O 1
ATOM 1298 N N . GLY A 1 162 ? 4.519 3.244 8.699 1.00 97.69 162 GLY A N 1
ATOM 1299 C CA . GLY A 1 162 ? 5.764 3.223 7.914 1.00 97.69 162 GLY A CA 1
ATOM 1300 C C . GLY A 1 162 ? 5.619 3.647 6.444 1.00 97.69 162 GLY A C 1
ATOM 1301 O O . GLY A 1 162 ? 6.619 3.870 5.769 1.00 97.69 162 GLY A O 1
ATOM 1302 N N . LEU A 1 163 ? 4.393 3.787 5.923 1.00 98.31 163 LEU A N 1
ATOM 1303 C CA . LEU A 1 163 ? 4.167 4.354 4.589 1.00 98.31 163 LEU A CA 1
ATOM 1304 C C . LEU A 1 163 ? 4.342 5.880 4.557 1.00 98.31 163 LEU A C 1
ATOM 1306 O O . LEU A 1 163 ? 4.658 6.433 3.506 1.00 98.31 163 LEU A O 1
ATOM 1310 N N . ILE A 1 164 ? 4.164 6.555 5.698 1.00 96.50 164 ILE A N 1
ATOM 1311 C CA . ILE A 1 164 ? 4.306 8.014 5.823 1.00 96.50 164 ILE A CA 1
ATOM 1312 C C . ILE A 1 164 ? 5.773 8.427 5.602 1.00 96.50 164 ILE A C 1
ATOM 1314 O O . ILE A 1 164 ? 6.036 9.461 4.988 1.00 96.50 164 ILE A O 1
ATOM 1318 N N . ASP A 1 165 ? 6.723 7.570 5.994 1.00 95.25 165 ASP A N 1
ATOM 1319 C CA . ASP A 1 165 ? 8.176 7.780 5.870 1.00 95.25 165 ASP A CA 1
ATOM 1320 C C . ASP A 1 165 ? 8.681 7.837 4.408 1.00 95.25 165 ASP A C 1
ATOM 1322 O O . ASP A 1 165 ? 9.834 8.194 4.150 1.00 95.25 165 ASP A O 1
ATOM 1326 N N . TYR A 1 166 ? 7.839 7.499 3.422 1.00 97.00 166 TYR A N 1
ATOM 1327 C CA . TYR A 1 166 ? 8.149 7.727 2.005 1.00 97.00 166 TYR A CA 1
ATOM 1328 C C . TYR A 1 166 ? 7.981 9.191 1.576 1.00 97.00 166 TYR A C 1
ATOM 1330 O O . TYR A 1 166 ? 8.548 9.574 0.554 1.00 97.00 166 TYR A O 1
ATOM 1338 N N . GLU A 1 167 ? 7.234 9.999 2.340 1.00 95.69 167 GLU A N 1
ATOM 1339 C CA . GLU A 1 167 ? 6.902 11.405 2.046 1.00 95.69 167 GLU A CA 1
ATOM 1340 C C . GLU A 1 167 ? 6.095 11.613 0.742 1.00 95.69 167 GLU A C 1
ATOM 1342 O O . GLU A 1 167 ? 6.030 12.715 0.197 1.00 95.69 167 GLU A O 1
ATOM 1347 N N . VAL A 1 168 ? 5.444 10.560 0.237 1.00 97.88 168 VAL A N 1
ATOM 1348 C CA . VAL A 1 168 ? 4.650 10.587 -1.002 1.00 97.88 168 VAL A CA 1
ATOM 1349 C C . VAL A 1 168 ? 3.196 10.907 -0.669 1.00 97.88 168 VAL A C 1
ATOM 1351 O O . VAL A 1 168 ? 2.509 10.089 -0.063 1.00 97.88 168 VAL A O 1
ATOM 1354 N N . GLY A 1 169 ? 2.715 12.082 -1.090 1.00 97.00 169 GLY A N 1
ATOM 1355 C CA 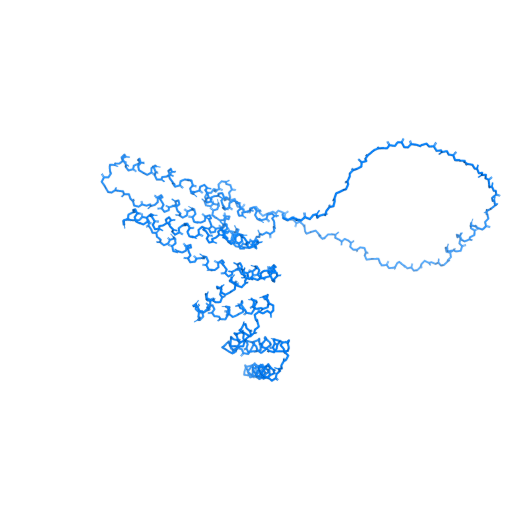. GLY A 1 169 ? 1.397 12.616 -0.718 1.00 97.00 169 GLY A CA 1
ATOM 1356 C C . GLY A 1 169 ? 0.237 11.629 -0.881 1.00 97.00 169 GLY A C 1
ATOM 1357 O O . GLY A 1 169 ? -0.527 11.433 0.063 1.00 97.00 169 GLY A O 1
ATOM 1358 N N . ASP A 1 170 ? 0.148 10.948 -2.027 1.00 96.12 170 ASP A N 1
ATOM 1359 C CA . ASP A 1 170 ? -0.937 9.994 -2.286 1.00 96.12 170 ASP A CA 1
ATOM 1360 C C . ASP A 1 170 ? -0.924 8.788 -1.341 1.00 96.12 170 ASP A C 1
ATOM 1362 O O . ASP A 1 170 ? -1.971 8.354 -0.854 1.00 96.12 170 ASP A O 1
ATOM 1366 N N . VAL A 1 171 ? 0.270 8.275 -1.043 1.00 98.44 171 VAL A N 1
ATOM 1367 C CA . VAL A 1 171 ? 0.465 7.120 -0.162 1.00 98.44 171 VAL A CA 1
ATOM 1368 C C . VAL A 1 171 ? 0.297 7.514 1.306 1.00 98.44 171 VAL A C 1
ATOM 1370 O O . VAL A 1 171 ? -0.303 6.756 2.066 1.00 98.44 171 VAL A O 1
ATOM 1373 N N . THR A 1 172 ? 0.708 8.721 1.699 1.00 98.38 172 THR A N 1
ATOM 1374 C CA . THR A 1 172 ? 0.393 9.302 3.014 1.00 98.38 172 THR A CA 1
ATOM 1375 C C . THR A 1 172 ? -1.119 9.441 3.207 1.00 98.38 172 THR A C 1
ATOM 1377 O O . THR A 1 172 ? -1.628 9.103 4.277 1.00 98.38 172 THR A O 1
ATOM 1380 N N . ALA A 1 173 ? -1.859 9.860 2.174 1.00 98.62 173 ALA A N 1
ATOM 1381 C CA . ALA A 1 173 ? -3.316 9.966 2.243 1.00 98.62 173 ALA A CA 1
ATOM 1382 C C . ALA A 1 173 ? -4.006 8.594 2.369 1.00 98.62 173 ALA A C 1
ATOM 1384 O O . ALA A 1 173 ? -4.952 8.437 3.148 1.00 98.62 173 ALA A O 1
ATOM 1385 N N . ALA A 1 174 ? -3.502 7.578 1.659 1.00 98.69 174 ALA A N 1
ATOM 1386 C CA . ALA A 1 174 ? -3.943 6.191 1.814 1.00 98.69 174 ALA A CA 1
ATOM 1387 C C . ALA A 1 174 ? -3.644 5.651 3.223 1.00 98.69 174 ALA A C 1
ATOM 1389 O O . ALA A 1 174 ? -4.517 5.073 3.872 1.00 98.69 174 ALA A O 1
ATOM 1390 N N . ALA A 1 175 ? -2.431 5.884 3.729 1.00 98.75 175 ALA A N 1
ATOM 1391 C CA . ALA A 1 175 ? -1.997 5.465 5.056 1.00 98.75 175 ALA A CA 1
ATOM 1392 C C . ALA A 1 175 ? -2.861 6.073 6.168 1.00 98.75 175 ALA A C 1
ATOM 1394 O O . ALA A 1 175 ? -3.328 5.347 7.046 1.00 98.75 175 ALA A O 1
ATOM 1395 N N . ALA A 1 176 ? -3.129 7.380 6.108 1.00 98.69 176 ALA A N 1
ATOM 1396 C CA . ALA A 1 176 ? -4.006 8.062 7.056 1.00 98.69 176 ALA A CA 1
ATOM 1397 C C . ALA A 1 176 ? -5.442 7.505 7.009 1.00 98.69 176 ALA A C 1
ATOM 1399 O O . ALA A 1 176 ? -6.021 7.226 8.059 1.00 98.69 176 ALA A O 1
ATOM 1400 N N . PHE A 1 177 ? -5.994 7.256 5.814 1.00 98.81 177 PHE A N 1
ATOM 1401 C CA . PHE A 1 177 ? -7.299 6.603 5.672 1.00 98.81 177 PHE A CA 1
ATOM 1402 C C . PHE A 1 177 ? -7.329 5.211 6.328 1.00 98.81 177 PHE A C 1
ATOM 1404 O O . PHE A 1 177 ? -8.209 4.944 7.147 1.00 98.81 177 PHE A O 1
ATOM 1411 N N . TYR A 1 178 ? -6.362 4.337 6.032 1.00 98.81 178 TYR A N 1
ATOM 1412 C CA . TYR A 1 178 ? -6.323 2.991 6.616 1.00 98.81 178 TYR A CA 1
ATOM 1413 C C . TYR A 1 178 ? -6.090 3.005 8.132 1.00 98.81 178 TYR A C 1
ATOM 1415 O O . TYR A 1 178 ? -6.696 2.204 8.842 1.00 98.81 178 TYR A O 1
ATO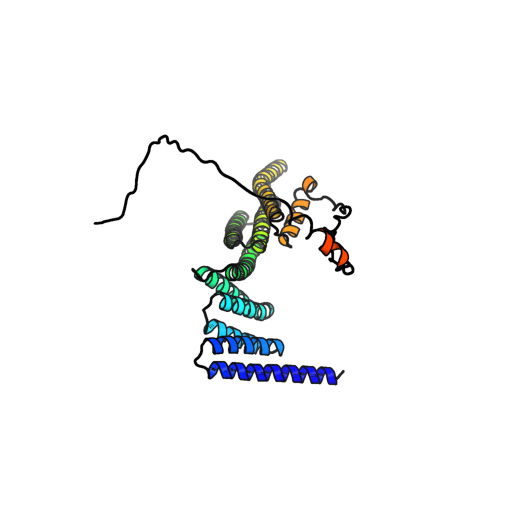M 1423 N N . LEU A 1 179 ? -5.269 3.920 8.656 1.00 98.88 179 LEU A N 1
ATOM 1424 C CA . LEU A 1 179 ? -5.090 4.098 10.101 1.00 98.88 179 LEU A CA 1
ATOM 1425 C C . LEU A 1 179 ? -6.401 4.500 10.789 1.00 98.88 179 LEU A C 1
ATOM 1427 O O . LEU A 1 179 ? -6.749 3.924 11.821 1.00 98.88 179 LEU A O 1
ATOM 1431 N N . ALA A 1 180 ? -7.150 5.431 10.199 1.00 98.81 180 ALA A N 1
ATOM 1432 C CA . ALA A 1 180 ? -8.456 5.837 10.702 1.00 98.81 180 ALA A CA 1
ATOM 1433 C C . ALA A 1 180 ? -9.468 4.676 10.678 1.00 98.81 180 ALA A C 1
ATOM 1435 O O . ALA A 1 180 ? -10.116 4.403 11.690 1.00 98.81 180 ALA A O 1
ATOM 1436 N N . GLU A 1 181 ? -9.530 3.926 9.574 1.00 98.81 181 GLU A N 1
ATOM 1437 C CA . GLU A 1 181 ? -10.386 2.741 9.441 1.00 98.81 181 GLU A CA 1
ATOM 1438 C C . GLU A 1 181 ? -10.017 1.629 10.431 1.00 98.81 181 GLU A C 1
ATOM 1440 O O . GLU A 1 181 ? -10.909 0.949 10.933 1.00 98.81 181 GLU A O 1
ATOM 1445 N N . ILE A 1 182 ? -8.732 1.449 10.768 1.00 98.88 182 ILE A N 1
ATOM 1446 C CA . ILE A 1 182 ? -8.300 0.499 11.807 1.00 98.88 182 ILE A CA 1
ATOM 1447 C C . ILE A 1 182 ? -8.902 0.871 13.168 1.00 98.88 182 ILE A C 1
ATOM 1449 O O . ILE A 1 182 ? -9.411 -0.001 13.876 1.00 98.88 182 ILE A O 1
ATOM 1453 N N . TYR A 1 183 ? -8.879 2.156 13.529 1.00 98.75 183 TYR A N 1
ATOM 1454 C CA . TYR A 1 183 ? -9.468 2.632 14.781 1.00 98.75 183 TYR A CA 1
ATOM 1455 C C . TYR A 1 183 ? -11.004 2.551 14.769 1.00 98.75 183 TYR A C 1
ATOM 1457 O O . TYR A 1 183 ? -11.584 2.029 15.723 1.00 98.75 183 TYR A O 1
ATOM 1465 N N . ALA A 1 184 ? -11.659 2.972 13.680 1.00 98.62 184 ALA A N 1
ATOM 1466 C CA . ALA A 1 184 ? -13.116 2.908 13.535 1.00 98.62 184 ALA A CA 1
ATOM 1467 C C . ALA A 1 184 ? -13.630 1.463 13.614 1.00 98.62 184 ALA A C 1
ATOM 1469 O O . ALA A 1 184 ? -14.597 1.172 14.316 1.00 98.62 184 ALA A O 1
ATOM 1470 N N . LEU A 1 185 ? -12.948 0.542 12.928 1.00 98.50 185 LEU A N 1
ATOM 1471 C CA . LEU A 1 185 ? -13.284 -0.875 12.917 1.00 98.50 185 LEU A CA 1
ATOM 1472 C C . LEU A 1 185 ? -13.096 -1.518 14.293 1.00 98.50 185 LEU A C 1
ATOM 1474 O O . LEU A 1 185 ? -13.941 -2.303 14.710 1.00 98.50 185 LEU A O 1
ATOM 1478 N N . PHE A 1 186 ? -12.033 -1.167 15.026 1.00 98.50 186 PHE A N 1
ATOM 1479 C CA . PHE A 1 186 ? -11.845 -1.669 16.388 1.00 98.50 186 PHE A CA 1
ATOM 1480 C C . PHE A 1 186 ? -12.908 -1.132 17.357 1.00 98.50 186 PHE A C 1
ATOM 1482 O O . PHE A 1 186 ? -13.450 -1.912 18.135 1.00 98.50 186 PHE A O 1
ATOM 1489 N N . SER A 1 187 ? -13.250 0.162 17.277 1.00 98.06 187 SER A N 1
ATOM 1490 C CA . SER A 1 187 ? -14.338 0.762 18.066 1.00 98.06 187 SER A CA 1
ATOM 1491 C C . SER A 1 187 ? -15.674 0.063 17.806 1.00 98.06 187 SER A C 1
ATOM 1493 O O . SER A 1 187 ? -16.345 -0.380 18.739 1.00 98.06 187 SER A O 1
ATOM 1495 N N . ARG A 1 188 ? -16.044 -0.097 16.529 1.00 97.56 188 ARG A N 1
ATOM 1496 C CA . ARG A 1 188 ? -17.312 -0.726 16.154 1.00 97.56 188 ARG A CA 1
ATOM 1497 C C . ARG A 1 188 ? -17.364 -2.194 16.572 1.00 97.56 188 ARG A C 1
ATOM 1499 O O . ARG A 1 188 ? -18.329 -2.592 17.209 1.00 97.56 188 ARG A O 1
ATOM 1506 N N . ASP A 1 189 ? -16.321 -2.973 16.284 1.00 97.25 189 ASP A N 1
ATOM 1507 C CA . ASP A 1 189 ? -16.297 -4.400 16.621 1.00 97.25 189 ASP A CA 1
ATOM 1508 C C . ASP A 1 189 ? -16.266 -4.642 18.150 1.00 97.25 189 ASP A C 1
ATOM 1510 O O . ASP A 1 189 ? -16.696 -5.706 18.590 1.00 97.25 189 ASP A O 1
ATOM 1514 N N . LEU A 1 190 ? -15.797 -3.679 18.967 1.00 95.75 190 LEU A N 1
ATOM 1515 C CA . LEU A 1 190 ? -16.005 -3.680 20.425 1.00 95.75 190 LEU A CA 1
ATOM 1516 C C . LEU A 1 190 ? -17.479 -3.437 20.773 1.00 95.75 190 LEU A C 1
ATOM 1518 O O . LEU A 1 190 ? -18.072 -4.253 21.471 1.00 95.75 190 LEU A O 1
ATOM 1522 N N . LYS A 1 191 ? -18.093 -2.357 20.264 1.00 95.12 191 LYS A N 1
ATOM 1523 C CA . LYS A 1 191 ? -19.515 -2.047 20.516 1.00 95.12 191 LYS A CA 1
ATOM 1524 C C . LYS A 1 191 ? -20.433 -3.211 20.112 1.00 95.12 191 LYS A C 1
ATOM 1526 O O . LYS A 1 191 ? -21.327 -3.565 20.876 1.00 95.12 191 LYS A O 1
ATOM 1531 N N . GLU A 1 192 ? -20.150 -3.862 18.985 1.00 94.12 192 GLU A N 1
ATOM 1532 C CA . GLU A 1 192 ? -20.891 -4.998 18.407 1.00 94.12 192 GLU A CA 1
ATOM 1533 C C . GLU A 1 192 ? -20.510 -6.389 18.972 1.00 94.12 192 GLU A C 1
ATOM 1535 O O . GLU A 1 192 ? -21.042 -7.393 18.498 1.00 94.12 192 GLU A O 1
ATOM 1540 N N . SER A 1 193 ? -19.592 -6.495 19.943 1.00 93.56 193 SER A N 1
ATOM 1541 C CA . SER A 1 193 ? -19.114 -7.795 20.446 1.00 93.56 193 SER A CA 1
ATOM 1542 C C . SER A 1 193 ? -20.177 -8.625 21.182 1.00 93.56 193 SER A C 1
ATOM 1544 O O . SER A 1 193 ? -21.146 -8.099 21.735 1.00 93.56 193 SER A O 1
ATOM 1546 N N . GLU A 1 194 ? -19.974 -9.943 21.250 1.00 88.25 194 GLU A N 1
ATOM 1547 C CA . GLU A 1 194 ? -20.861 -10.825 22.017 1.00 88.25 194 GLU A CA 1
ATOM 1548 C C . GLU A 1 194 ? -20.858 -10.484 23.516 1.00 88.25 194 GLU A C 1
ATOM 1550 O O . GLU A 1 194 ? -19.828 -10.143 24.101 1.00 88.25 194 GLU A O 1
ATOM 1555 N N . ARG A 1 195 ? -22.039 -10.569 24.140 1.00 87.88 195 ARG A N 1
ATOM 1556 C CA . ARG A 1 195 ? -22.245 -10.251 25.559 1.00 87.88 195 ARG A CA 1
ATOM 1557 C C . ARG A 1 195 ? -22.308 -11.530 26.399 1.00 87.88 195 ARG A C 1
ATOM 1559 O O . ARG A 1 195 ? -22.892 -12.507 25.926 1.00 87.88 195 ARG A O 1
ATOM 1566 N N . PRO A 1 196 ? -21.784 -11.534 27.641 1.00 86.38 196 PRO A N 1
ATOM 1567 C CA . PRO A 1 196 ? -21.885 -12.688 28.531 1.00 86.38 196 PRO A CA 1
ATOM 1568 C C . PRO A 1 196 ? -23.331 -13.172 28.707 1.00 86.38 196 PRO A C 1
ATOM 1570 O O . PRO A 1 196 ? -24.252 -12.381 28.924 1.00 86.38 196 PRO A O 1
ATOM 1573 N N . THR A 1 197 ? -23.543 -14.486 28.642 1.00 87.25 197 THR A N 1
ATOM 1574 C CA . THR A 1 197 ? -24.863 -15.082 28.883 1.00 87.25 197 THR A CA 1
ATOM 1575 C C . THR A 1 197 ? -25.226 -15.043 30.365 1.00 87.25 197 THR A C 1
ATOM 1577 O O . THR A 1 197 ? -24.384 -15.343 31.210 1.00 87.25 197 THR A O 1
ATOM 1580 N N . GLY A 1 198 ? -26.496 -14.783 30.684 1.00 88.25 198 GLY A N 1
ATOM 1581 C CA . GLY A 1 198 ? -27.013 -14.858 32.057 1.00 88.25 198 GLY A CA 1
ATOM 1582 C C . GLY A 1 198 ? -26.984 -13.546 32.846 1.00 88.25 198 GLY A C 1
ATOM 1583 O O . GLY A 1 198 ? -27.420 -13.549 33.992 1.00 88.25 198 GLY A O 1
ATOM 1584 N N . LEU A 1 199 ? -26.540 -12.440 32.238 1.00 90.62 199 LEU A N 1
ATOM 1585 C CA . LEU A 1 199 ? -26.695 -11.097 32.805 1.00 90.62 199 LEU A CA 1
ATOM 1586 C C . LEU A 1 199 ? -28.181 -10.732 32.946 1.00 90.62 199 LEU A C 1
ATOM 1588 O O . LEU A 1 199 ? -28.985 -10.981 32.040 1.00 90.62 199 LEU A O 1
ATOM 1592 N N . SER A 1 200 ? -28.543 -10.095 34.059 1.00 95.44 200 SER A N 1
ATOM 1593 C CA . SER A 1 200 ? -29.818 -9.389 34.194 1.00 95.44 200 SER A CA 1
ATOM 1594 C C . SER A 1 200 ? -29.875 -8.158 33.278 1.00 95.44 200 SER A C 1
ATOM 1596 O O . SER A 1 200 ? -28.877 -7.744 32.689 1.00 95.44 200 SER A O 1
ATOM 1598 N N . ALA A 1 201 ? -31.056 -7.544 33.153 1.00 93.94 201 ALA A N 1
ATOM 1599 C CA . ALA A 1 201 ? -31.225 -6.348 32.326 1.00 93.94 201 ALA A CA 1
ATOM 1600 C C . ALA A 1 201 ? -30.311 -5.186 32.763 1.00 93.94 201 ALA A C 1
ATOM 1602 O O . ALA A 1 201 ? -29.742 -4.524 31.900 1.00 93.94 201 ALA A O 1
ATOM 1603 N N . LEU A 1 202 ? -30.131 -4.991 34.077 1.00 94.75 202 LEU A N 1
ATOM 1604 C CA . LEU A 1 202 ? -29.267 -3.945 34.633 1.00 94.75 202 LEU A CA 1
ATOM 1605 C C . LEU A 1 202 ? -27.784 -4.248 34.383 1.00 94.75 202 LEU A C 1
ATOM 1607 O O . LEU A 1 202 ? -27.076 -3.411 33.839 1.00 94.75 202 LEU A O 1
ATOM 1611 N N . GLU A 1 203 ? -27.329 -5.466 34.693 1.00 94.62 203 GLU A N 1
ATOM 1612 C CA . GLU A 1 203 ? -25.929 -5.867 34.469 1.00 94.62 203 GLU A CA 1
ATOM 1613 C C . GLU A 1 203 ? -25.549 -5.823 32.978 1.00 94.62 203 GLU A C 1
ATOM 1615 O O . GLU A 1 203 ? -24.397 -5.573 32.630 1.00 94.62 203 GLU A O 1
ATOM 1620 N N . ARG A 1 204 ? -26.516 -6.052 32.077 1.00 93.88 204 ARG A N 1
ATOM 1621 C CA . ARG A 1 204 ? -26.314 -5.905 30.631 1.00 93.88 204 ARG A CA 1
ATOM 1622 C C . ARG A 1 204 ? -26.152 -4.442 30.215 1.00 93.88 204 ARG A C 1
ATOM 1624 O O . ARG A 1 204 ? -25.279 -4.167 29.402 1.00 93.88 204 ARG A O 1
ATOM 1631 N N . GLU A 1 205 ? -26.947 -3.529 30.770 1.00 93.94 205 GLU A N 1
ATOM 1632 C CA . GLU A 1 205 ? -26.832 -2.084 30.520 1.00 93.94 205 GLU A CA 1
ATOM 1633 C C . GLU A 1 205 ? -25.505 -1.521 31.063 1.00 93.94 205 GLU A C 1
ATOM 1635 O O . GLU A 1 205 ? -24.801 -0.806 30.351 1.00 93.94 205 GLU A O 1
ATOM 1640 N N . GLU A 1 206 ? -25.100 -1.928 32.271 1.00 94.56 206 GLU A N 1
ATOM 1641 C CA . GLU A 1 206 ? -23.791 -1.591 32.852 1.00 94.56 206 GLU A CA 1
ATOM 1642 C C . GLU A 1 206 ? -22.624 -2.124 31.998 1.00 94.56 206 GLU A C 1
ATOM 1644 O O . GLU A 1 206 ? -21.629 -1.425 31.792 1.00 94.56 206 GLU A O 1
ATOM 1649 N N . TY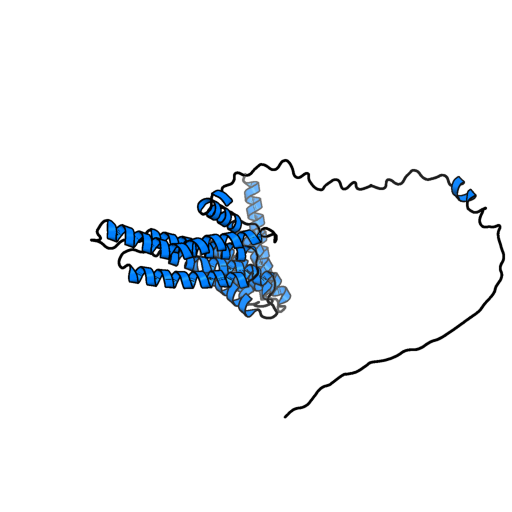R A 1 207 ? -22.747 -3.342 31.454 1.00 92.81 207 TYR A N 1
ATOM 1650 C CA . TYR A 1 207 ? -21.752 -3.916 30.545 1.00 92.81 207 TYR A CA 1
ATOM 1651 C C . TYR A 1 207 ? -21.701 -3.182 29.197 1.00 92.81 207 TYR A C 1
ATOM 1653 O O . TYR A 1 207 ? -20.611 -2.907 28.694 1.00 92.81 207 TYR A O 1
ATOM 1661 N N . ASP A 1 208 ? -22.858 -2.860 28.608 1.00 92.94 208 ASP A N 1
ATOM 1662 C CA . ASP A 1 208 ? -22.949 -2.106 27.354 1.00 92.94 208 ASP A CA 1
ATOM 1663 C C . ASP A 1 208 ? -22.269 -0.729 27.505 1.00 92.94 208 ASP A C 1
ATOM 1665 O O . ASP A 1 208 ? -21.396 -0.393 26.701 1.00 92.94 208 ASP A O 1
ATOM 1669 N N . LEU A 1 209 ? -22.547 -0.000 28.595 1.00 95.12 209 LEU A N 1
ATOM 1670 C CA . LEU A 1 209 ? -21.891 1.273 28.917 1.00 95.12 209 LEU A CA 1
ATOM 1671 C C . LEU A 1 209 ? -20.366 1.125 29.074 1.00 95.12 209 LEU A C 1
ATOM 1673 O O . LEU A 1 209 ? -19.602 1.892 28.486 1.00 95.12 209 LEU A O 1
ATOM 1677 N N . ALA A 1 210 ? -19.900 0.108 29.806 1.00 93.94 210 ALA A N 1
ATOM 1678 C CA . ALA A 1 210 ? -18.468 -0.139 30.001 1.00 93.94 210 ALA A CA 1
ATOM 1679 C C . ALA A 1 210 ? -17.724 -0.494 28.696 1.00 93.94 210 ALA A C 1
ATOM 1681 O O . ALA A 1 210 ? -16.514 -0.262 28.584 1.00 93.94 210 ALA A O 1
ATOM 1682 N N . ILE A 1 211 ? -18.417 -1.064 27.703 1.00 94.44 211 ILE A N 1
ATOM 1683 C CA . ILE A 1 211 ? -17.882 -1.301 26.356 1.00 94.44 211 ILE A CA 1
ATOM 1684 C C . ILE A 1 211 ? -17.867 -0.009 25.531 1.00 94.44 211 ILE A C 1
ATOM 1686 O O . ILE A 1 211 ? -16.881 0.245 24.836 1.00 94.44 211 ILE A O 1
ATOM 1690 N N . GLU A 1 212 ? -18.902 0.829 25.621 1.00 95.00 212 GLU A N 1
ATOM 1691 C CA . GLU A 1 212 ? -18.937 2.136 24.952 1.00 95.00 212 GLU A CA 1
ATOM 1692 C C . GLU A 1 212 ? -17.808 3.056 25.441 1.00 95.00 212 GLU A C 1
ATOM 1694 O O . GLU A 1 212 ? -17.069 3.600 24.616 1.00 95.00 212 GLU A O 1
ATOM 1699 N N . GLU A 1 213 ? -17.578 3.141 26.757 1.00 96.88 213 GLU A N 1
ATOM 1700 C CA . GLU A 1 213 ? -16.451 3.882 27.347 1.00 96.88 213 GLU A CA 1
ATOM 1701 C C . GLU A 1 213 ? -15.083 3.390 26.838 1.00 96.88 213 GLU A C 1
ATOM 1703 O O . GLU A 1 213 ? -14.167 4.188 26.620 1.00 96.88 213 GLU A O 1
ATOM 1708 N N . GLN A 1 214 ? -14.930 2.083 26.596 1.00 95.44 214 GLN A N 1
ATOM 1709 C CA . GLN A 1 214 ? -13.704 1.501 26.034 1.00 95.44 214 GLN A CA 1
ATOM 1710 C C . GLN A 1 214 ? -13.563 1.718 24.521 1.00 95.44 214 GLN A C 1
ATOM 1712 O O . GLN A 1 214 ? -12.439 1.802 24.017 1.00 95.44 214 GLN A O 1
ATOM 1717 N N . ALA A 1 215 ? -14.673 1.801 23.787 1.00 97.12 215 ALA A N 1
ATOM 1718 C CA . ALA A 1 215 ? -14.695 1.989 22.339 1.00 97.12 215 ALA A CA 1
ATOM 1719 C C . ALA A 1 215 ? -14.525 3.463 21.923 1.00 97.12 215 ALA A C 1
ATOM 1721 O O . ALA A 1 215 ? -13.901 3.750 20.893 1.00 97.12 215 ALA A O 1
ATOM 1722 N N . TYR A 1 216 ? -15.021 4.402 22.736 1.00 97.00 216 TYR A N 1
ATOM 1723 C CA . TYR A 1 216 ? -15.008 5.842 22.459 1.00 97.00 216 TYR A CA 1
ATOM 1724 C C . TYR A 1 216 ? -13.604 6.413 22.141 1.00 97.00 216 TYR A C 1
ATOM 1726 O O . TYR A 1 216 ? -13.456 7.086 21.117 1.00 97.00 216 TYR A O 1
ATOM 1734 N N . PRO A 1 217 ? -12.513 6.080 22.871 1.00 98.38 217 PRO A N 1
ATOM 1735 C CA . PRO A 1 217 ? -11.164 6.558 22.543 1.00 98.38 217 PRO A CA 1
ATOM 1736 C C . PRO A 1 217 ? -10.620 6.090 21.184 1.00 98.38 217 PRO A C 1
ATOM 1738 O O . PRO A 1 217 ? -9.632 6.645 20.699 1.00 98.38 217 PRO A O 1
ATOM 1741 N N . PHE A 1 218 ? -11.203 5.049 20.582 1.00 98.44 218 PHE A N 1
ATOM 1742 C CA . PHE A 1 218 ? -10.858 4.599 19.231 1.00 98.44 218 PHE A CA 1
ATOM 1743 C C . PHE A 1 218 ? -11.704 5.308 18.166 1.00 98.44 218 PHE A C 1
ATOM 1745 O O . PHE A 1 218 ? -11.190 5.617 17.095 1.00 98.44 218 PHE A O 1
ATOM 1752 N N . GLU A 1 219 ? -12.958 5.637 18.469 1.00 98.25 219 GLU A N 1
ATOM 1753 C CA . GLU A 1 219 ? -13.825 6.446 17.603 1.00 98.25 219 GLU A CA 1
ATOM 1754 C C . GLU A 1 219 ? -13.261 7.864 17.426 1.00 98.25 219 GLU A C 1
ATOM 1756 O O . GLU A 1 219 ? -13.025 8.299 16.299 1.00 98.25 219 GLU A O 1
ATOM 1761 N N . GLU A 1 220 ? -12.880 8.516 18.528 1.00 98.44 220 GLU A N 1
ATOM 1762 C CA . GLU A 1 220 ? -12.199 9.818 18.514 1.00 98.44 220 GLU A CA 1
ATOM 1763 C C . GLU A 1 220 ? -10.894 9.791 17.703 1.00 98.44 220 GLU A C 1
ATOM 1765 O O . GLU A 1 220 ? -10.621 10.694 16.909 1.00 98.44 220 GLU A O 1
ATOM 1770 N N . LYS A 1 221 ? -10.091 8.723 17.830 1.00 98.44 221 LYS A N 1
ATOM 1771 C CA . LYS A 1 221 ? -8.865 8.550 17.030 1.00 98.44 221 LYS A CA 1
ATOM 1772 C C . LYS A 1 221 ? -9.155 8.360 15.548 1.00 98.44 221 LYS A C 1
ATOM 1774 O O . LYS A 1 221 ? -8.397 8.878 14.728 1.00 98.44 221 LYS A O 1
ATOM 1779 N N . ALA A 1 222 ? -10.216 7.641 15.189 1.00 98.69 222 ALA A N 1
ATOM 1780 C CA . ALA A 1 222 ? -10.621 7.482 13.797 1.00 98.69 222 ALA A CA 1
ATOM 1781 C C . ALA A 1 222 ? -11.019 8.831 13.187 1.00 98.69 222 ALA A C 1
ATOM 1783 O O . ALA A 1 222 ? -10.495 9.213 12.139 1.00 98.69 222 ALA A O 1
ATOM 1784 N N . ILE A 1 223 ? -11.869 9.584 13.893 1.00 98.56 223 ILE A N 1
ATOM 1785 C CA . ILE A 1 223 ? -12.297 10.929 13.503 1.00 98.56 223 ILE A CA 1
ATOM 1786 C C . ILE A 1 223 ? -11.071 11.835 13.339 1.00 98.56 223 ILE A C 1
ATOM 1788 O O . ILE A 1 223 ? -10.860 12.372 12.254 1.00 98.56 223 ILE A O 1
ATOM 1792 N N . ALA A 1 224 ? -10.214 11.952 14.357 1.00 98.62 224 ALA A N 1
ATOM 1793 C CA . ALA A 1 224 ? -9.016 12.792 14.308 1.00 98.62 224 ALA A CA 1
ATOM 1794 C C . ALA A 1 224 ? -8.050 12.403 13.171 1.00 98.62 224 ALA A C 1
ATOM 1796 O O . ALA A 1 224 ? -7.479 13.277 12.519 1.00 98.62 224 ALA A O 1
ATOM 1797 N N . THR A 1 225 ? -7.899 11.107 12.880 1.00 98.69 225 THR A N 1
ATOM 1798 C CA . THR A 1 225 ? -7.006 10.636 11.808 1.00 98.69 225 THR A CA 1
ATOM 1799 C C . THR A 1 225 ? -7.578 10.946 10.417 1.00 98.69 225 THR A C 1
ATOM 1801 O O . THR A 1 225 ? -6.845 11.442 9.562 1.00 98.69 225 THR A O 1
ATOM 1804 N N . HIS A 1 226 ? -8.886 10.759 10.186 1.00 98.75 226 HIS A N 1
ATOM 1805 C CA . HIS A 1 226 ? -9.517 11.229 8.944 1.00 98.75 226 HIS A CA 1
ATOM 1806 C C . HIS A 1 226 ? -9.450 12.758 8.814 1.00 98.75 226 HIS A C 1
ATOM 1808 O O . HIS A 1 226 ? -9.250 13.259 7.710 1.00 98.75 226 HIS A O 1
ATOM 1814 N N . GLN A 1 227 ? -9.594 13.508 9.915 1.00 98.38 227 GLN A N 1
ATOM 1815 C CA . GLN A 1 227 ? -9.471 14.969 9.897 1.00 98.38 227 GLN A CA 1
ATOM 1816 C C . GLN A 1 227 ? -8.068 15.408 9.478 1.00 98.38 227 GLN A C 1
ATOM 1818 O O . GLN A 1 227 ? -7.954 16.239 8.582 1.00 98.38 227 GLN A O 1
ATOM 1823 N N . SER A 1 228 ? -7.022 14.801 10.047 1.00 97.81 228 SER A N 1
ATOM 1824 C CA . SER A 1 228 ? -5.637 15.078 9.649 1.00 97.81 228 SER A CA 1
ATOM 1825 C C . SER A 1 228 ? -5.357 14.686 8.192 1.00 97.81 228 SER A C 1
ATOM 1827 O O . SER A 1 228 ? -4.606 15.373 7.505 1.00 97.81 228 SER A O 1
ATOM 1829 N N . ASN A 1 229 ? -6.038 13.665 7.655 1.00 98.12 229 ASN A N 1
ATOM 1830 C CA . ASN A 1 229 ? -5.958 13.356 6.225 1.00 98.12 229 ASN A CA 1
ATOM 1831 C C . ASN A 1 229 ? -6.453 14.527 5.349 1.00 98.12 229 ASN A C 1
ATOM 1833 O O . ASN A 1 229 ? -5.814 14.887 4.363 1.00 98.12 229 ASN A O 1
ATOM 1837 N N . LEU A 1 230 ? -7.548 15.194 5.739 1.00 97.31 230 LEU A N 1
ATOM 1838 C CA . LEU A 1 230 ? -8.053 16.370 5.013 1.00 97.31 230 LEU A CA 1
ATOM 1839 C C . LEU A 1 230 ? -7.102 17.586 5.085 1.00 97.31 230 LEU A C 1
ATOM 1841 O O . LEU A 1 230 ? -7.172 18.462 4.223 1.00 97.31 230 LEU A O 1
ATOM 1845 N N . GLU A 1 231 ? -6.173 17.641 6.047 1.00 96.69 231 GLU A N 1
ATOM 1846 C CA . GLU A 1 231 ? -5.136 18.689 6.133 1.00 96.69 231 GLU A CA 1
ATOM 1847 C C . GLU A 1 231 ? -4.072 18.582 5.023 1.00 96.69 231 GLU A C 1
ATOM 1849 O O . GLU A 1 231 ? -3.255 19.495 4.855 1.00 96.69 231 GLU A O 1
ATOM 1854 N N . LEU A 1 232 ? -4.084 17.498 4.240 1.00 96.38 232 LEU A N 1
ATOM 1855 C CA . LEU A 1 232 ? -3.261 17.346 3.040 1.00 96.38 232 LEU A CA 1
ATOM 1856 C C . LEU A 1 232 ? -3.833 18.114 1.830 1.00 96.38 232 LEU A C 1
ATOM 1858 O O . LEU A 1 232 ? -3.069 18.502 0.943 1.00 96.38 232 LEU A O 1
ATOM 1862 N N . VAL A 1 233 ? -5.137 18.425 1.813 1.00 96.75 233 VAL A N 1
ATOM 1863 C CA . VAL A 1 233 ? -5.796 19.111 0.681 1.00 96.75 233 VAL A CA 1
ATOM 1864 C C . VAL A 1 233 ? -5.232 20.518 0.428 1.00 96.75 233 VAL A C 1
ATOM 1866 O O . VAL A 1 233 ? -4.860 20.800 -0.712 1.00 96.75 233 VAL A O 1
ATOM 1869 N N . PRO A 1 234 ? -5.034 21.393 1.441 1.00 96.31 234 PRO A N 1
ATOM 1870 C CA . PRO A 1 234 ? -4.369 22.686 1.242 1.00 96.31 234 PRO A CA 1
ATOM 1871 C C . PRO A 1 234 ? -2.904 22.581 0.787 1.00 96.31 234 PRO A C 1
ATOM 1873 O O . PRO A 1 234 ? -2.320 23.584 0.384 1.00 96.31 234 PRO A O 1
ATOM 1876 N N . ARG A 1 235 ? -2.298 21.386 0.859 1.00 94.56 235 ARG A N 1
ATOM 1877 C CA . ARG A 1 235 ? -0.928 21.097 0.403 1.00 94.56 235 ARG A CA 1
ATOM 1878 C C . ARG A 1 235 ? -0.888 20.533 -1.025 1.00 94.56 235 ARG A C 1
ATOM 1880 O O . ARG A 1 235 ? 0.175 20.129 -1.482 1.00 94.56 235 ARG A O 1
ATOM 1887 N N . GLY A 1 236 ? -2.028 20.507 -1.723 1.00 95.75 236 GLY A N 1
ATOM 1888 C CA . GLY A 1 236 ? -2.145 20.037 -3.105 1.00 95.75 236 GLY A CA 1
ATOM 1889 C C . GLY A 1 236 ? -2.370 18.530 -3.263 1.00 95.75 236 GLY A C 1
ATOM 1890 O O . GLY A 1 236 ? -2.349 18.043 -4.388 1.00 95.75 236 GLY A O 1
ATOM 1891 N N . VAL A 1 237 ? -2.599 17.788 -2.174 1.00 96.94 237 VAL A N 1
ATOM 1892 C CA . VAL A 1 237 ? -2.898 16.348 -2.226 1.00 96.94 237 VAL A CA 1
ATOM 1893 C C . VAL A 1 237 ? -4.411 16.149 -2.179 1.00 96.94 237 VAL A C 1
ATOM 1895 O O . VAL A 1 237 ? -5.041 16.351 -1.142 1.00 96.94 237 VAL A O 1
ATOM 1898 N N . TYR A 1 238 ? -4.995 15.739 -3.302 1.00 95.75 238 TYR A N 1
ATOM 1899 C CA . TYR A 1 238 ? -6.412 15.403 -3.406 1.00 95.75 238 TYR A CA 1
ATOM 1900 C C . TYR A 1 238 ? -6.589 14.170 -4.297 1.00 95.75 238 TYR A C 1
ATOM 1902 O O . TYR A 1 238 ? -6.196 14.183 -5.462 1.00 95.75 238 TYR A O 1
ATOM 1910 N N . ASN A 1 239 ? -7.142 13.097 -3.730 1.00 96.50 239 ASN A N 1
ATOM 1911 C CA . ASN A 1 239 ? -7.290 11.793 -4.374 1.00 96.50 239 ASN A CA 1
ATOM 1912 C C . ASN A 1 239 ? -8.425 10.972 -3.725 1.00 96.50 239 ASN A C 1
ATOM 1914 O O . ASN A 1 239 ? -9.057 11.407 -2.761 1.00 96.50 239 ASN A O 1
ATOM 1918 N N . GLU A 1 240 ? -8.628 9.737 -4.193 1.00 97.75 240 GLU A N 1
ATOM 1919 C CA . GLU A 1 240 ? -9.695 8.850 -3.704 1.00 97.75 240 GLU A CA 1
ATOM 1920 C C . GLU A 1 240 ? -9.659 8.554 -2.188 1.00 97.75 240 GLU A C 1
ATOM 1922 O O . GLU A 1 240 ? -10.683 8.198 -1.607 1.00 97.75 240 GLU A O 1
ATOM 1927 N N . TRP A 1 241 ? -8.509 8.676 -1.517 1.00 98.31 241 TRP A N 1
ATOM 1928 C CA . TRP A 1 241 ? -8.370 8.415 -0.078 1.00 98.31 241 TRP A CA 1
ATOM 1929 C C . TRP A 1 241 ? -8.805 9.610 0.773 1.00 98.31 241 TRP A C 1
ATOM 1931 O O . TRP A 1 241 ? -9.337 9.424 1.875 1.00 98.31 241 TRP A O 1
ATOM 1941 N N . ILE A 1 242 ? -8.654 10.821 0.230 1.00 98.12 242 ILE A N 1
ATOM 1942 C CA . ILE A 1 242 ? -9.274 12.039 0.757 1.00 98.12 242 ILE A CA 1
ATOM 1943 C C . ILE A 1 242 ? -10.798 11.921 0.648 1.00 98.12 242 ILE A C 1
ATOM 1945 O O . ILE A 1 242 ? -11.484 12.087 1.657 1.00 98.12 242 ILE A O 1
ATOM 1949 N N . ASP A 1 243 ? -11.322 11.533 -0.519 1.00 97.31 243 ASP A N 1
ATOM 1950 C CA . ASP A 1 243 ? -12.768 11.356 -0.734 1.00 97.31 243 ASP A CA 1
ATOM 1951 C C . ASP A 1 243 ? -13.369 10.311 0.211 1.00 97.31 243 ASP A C 1
ATOM 1953 O O . ASP A 1 243 ? -14.361 10.577 0.895 1.00 97.31 243 ASP A O 1
ATOM 1957 N N . LYS A 1 244 ? -12.735 9.136 0.325 1.00 98.19 244 LYS A N 1
ATOM 1958 C CA . LYS A 1 244 ? -13.149 8.100 1.285 1.00 98.19 244 LYS A CA 1
ATOM 1959 C C . LYS A 1 244 ? -13.106 8.620 2.728 1.00 98.19 244 LYS A C 1
ATOM 1961 O O . LYS A 1 244 ? -14.005 8.313 3.505 1.00 98.19 244 LYS A O 1
ATOM 1966 N N . SER A 1 245 ? -12.110 9.430 3.100 1.00 98.25 245 SER A N 1
ATOM 1967 C CA . SER A 1 245 ? -12.032 10.022 4.448 1.00 98.25 245 SER A CA 1
ATOM 1968 C C . SER A 1 245 ? -13.135 11.048 4.704 1.00 98.25 245 SER A C 1
ATOM 1970 O O . SER A 1 245 ? -13.712 11.064 5.790 1.00 98.25 245 SER A O 1
ATOM 1972 N N . LEU A 1 246 ? -13.479 11.864 3.705 1.00 97.06 246 LEU A N 1
ATOM 1973 C CA . LEU A 1 246 ? -14.587 12.814 3.787 1.00 97.06 246 LEU A CA 1
ATOM 1974 C C . LEU A 1 246 ? -15.934 12.090 3.944 1.00 97.06 246 LEU A C 1
ATOM 1976 O O . LEU A 1 246 ? -16.722 12.459 4.812 1.00 97.06 246 LEU A O 1
ATOM 1980 N N . GLN A 1 247 ? -16.166 11.012 3.187 1.00 97.25 247 GLN A N 1
ATOM 1981 C CA . GLN A 1 247 ? -17.364 10.168 3.313 1.00 97.25 247 GLN A CA 1
ATOM 1982 C C . GLN A 1 247 ? -17.494 9.548 4.714 1.00 97.25 247 GLN A C 1
ATOM 1984 O O . GLN A 1 247 ? -18.582 9.522 5.289 1.00 97.25 247 GLN A O 1
ATOM 1989 N N . LYS A 1 248 ? -16.383 9.085 5.303 1.00 98.00 248 LYS A N 1
ATOM 1990 C CA . LYS A 1 248 ? -16.367 8.561 6.679 1.00 98.00 248 LYS A CA 1
ATOM 1991 C C . LYS A 1 248 ? -16.651 9.644 7.713 1.00 98.00 248 LYS A C 1
ATOM 1993 O O . LYS A 1 248 ? -17.426 9.414 8.635 1.00 98.00 248 LYS A O 1
ATOM 1998 N N . LEU A 1 249 ? -16.093 10.840 7.536 1.00 97.75 249 LEU A N 1
ATOM 1999 C CA . LEU A 1 249 ? -16.368 11.985 8.403 1.00 97.75 249 LEU A CA 1
ATOM 2000 C C . LEU A 1 249 ? -17.809 12.499 8.290 1.00 97.75 249 LEU A C 1
ATOM 2002 O O . LEU A 1 249 ? -18.361 12.924 9.302 1.00 97.75 249 LEU A O 1
ATOM 2006 N N . ALA A 1 250 ? -18.438 12.417 7.115 1.00 96.44 250 ALA A N 1
ATOM 2007 C CA . ALA A 1 250 ? -19.864 12.701 6.942 1.00 96.44 250 ALA A CA 1
ATOM 2008 C C . ALA A 1 250 ? -20.743 11.716 7.731 1.00 96.44 250 ALA A C 1
ATOM 2010 O O . ALA A 1 250 ? -21.686 12.140 8.389 1.00 96.44 250 ALA A O 1
ATOM 2011 N N . ALA A 1 251 ? -20.392 10.426 7.756 1.00 95.50 251 ALA A N 1
ATOM 2012 C CA . ALA A 1 251 ? -21.106 9.433 8.560 1.00 95.50 251 ALA A CA 1
ATOM 2013 C C . ALA A 1 251 ? -20.867 9.583 10.079 1.00 95.50 251 ALA A C 1
ATOM 2015 O O . ALA A 1 251 ? -21.798 9.418 10.862 1.00 95.50 251 ALA A O 1
ATOM 2016 N N . LEU A 1 252 ? -19.632 9.887 10.498 1.00 93.94 252 LEU A N 1
ATOM 2017 C CA . LEU A 1 252 ? -19.244 9.973 11.915 1.00 93.94 252 LEU A CA 1
ATOM 2018 C C . LEU A 1 252 ? -19.619 11.312 12.574 1.00 93.94 252 LEU A C 1
ATOM 2020 O O . LEU A 1 252 ? -19.991 11.343 13.742 1.00 93.94 252 LEU A O 1
ATOM 2024 N N . VAL A 1 253 ? -19.508 12.429 11.847 1.00 94.94 253 VAL A N 1
ATOM 2025 C CA . VAL A 1 253 ? -19.760 13.789 12.360 1.00 94.94 253 VAL A CA 1
ATOM 2026 C C . VAL A 1 253 ? -20.595 14.592 11.339 1.00 94.94 253 VAL A C 1
ATOM 2028 O O . VAL A 1 253 ? -20.131 15.612 10.806 1.00 94.94 253 VAL A O 1
ATOM 2031 N N . PRO A 1 254 ? -21.845 14.168 11.051 1.00 93.94 254 PRO A N 1
ATOM 2032 C CA . PRO A 1 254 ? -22.662 14.720 9.964 1.00 93.94 254 PRO A CA 1
ATOM 2033 C C . PRO A 1 254 ? -22.883 16.230 10.082 1.00 93.94 254 PRO A C 1
ATOM 2035 O O . PRO A 1 254 ? -22.719 16.953 9.106 1.00 93.94 254 PRO A O 1
ATOM 2038 N N . ALA A 1 255 ? -23.111 16.751 11.293 1.00 92.25 255 ALA A N 1
ATOM 2039 C CA . ALA A 1 255 ? -23.296 18.188 11.528 1.00 92.25 255 ALA A CA 1
ATOM 2040 C C . ALA A 1 255 ? -22.125 19.072 11.034 1.00 92.25 255 ALA A C 1
ATOM 2042 O O . ALA A 1 255 ? -22.312 20.267 10.780 1.00 92.25 255 ALA A O 1
ATOM 2043 N N . ARG A 1 256 ? -20.915 18.508 10.889 1.00 91.19 256 ARG A N 1
ATOM 2044 C CA . ARG A 1 256 ? -19.748 19.209 10.336 1.00 91.19 256 ARG A CA 1
ATOM 2045 C C . ARG A 1 256 ? -19.532 18.922 8.847 1.00 91.19 256 ARG A C 1
ATOM 2047 O O . ARG A 1 256 ? -19.194 19.868 8.133 1.00 91.19 256 ARG A O 1
ATOM 2054 N N . TYR A 1 257 ? -19.716 17.675 8.406 1.00 92.62 257 TYR A N 1
ATOM 2055 C CA . TYR A 1 257 ? -19.249 17.186 7.098 1.00 92.62 257 TYR A CA 1
ATOM 2056 C C . TYR A 1 257 ? -20.338 16.739 6.120 1.00 92.62 257 TYR A C 1
ATOM 2058 O O . TYR A 1 257 ? -20.094 16.797 4.919 1.00 92.62 257 TYR A O 1
ATOM 2066 N N . ASP A 1 258 ? -21.523 16.341 6.588 1.00 90.50 258 ASP A N 1
ATOM 2067 C CA . ASP A 1 258 ? -22.660 15.997 5.724 1.00 90.50 258 ASP A CA 1
ATOM 2068 C C . ASP A 1 258 ? -23.387 17.276 5.283 1.00 90.50 258 ASP A C 1
ATOM 2070 O O . ASP A 1 258 ? -24.502 17.598 5.698 1.00 90.50 258 ASP A O 1
ATOM 2074 N N . LYS A 1 259 ? -22.672 18.090 4.502 1.00 83.06 259 LYS A N 1
ATOM 2075 C CA . LYS A 1 259 ? -23.179 19.335 3.928 1.00 83.06 259 LYS A CA 1
ATOM 2076 C C . LYS A 1 259 ? -23.321 19.152 2.422 1.00 83.06 259 LYS A C 1
ATOM 2078 O O . LYS A 1 259 ? -22.341 18.769 1.783 1.00 83.06 259 LYS A O 1
ATOM 2083 N N . PRO A 1 260 ? -24.494 19.446 1.834 1.00 73.44 260 PRO A N 1
ATOM 2084 C CA . PRO A 1 260 ? -24.647 19.388 0.390 1.00 73.44 260 PRO A CA 1
ATOM 2085 C C . PRO A 1 260 ? -23.702 20.398 -0.265 1.00 73.44 260 PRO A C 1
ATOM 2087 O O . PRO A 1 260 ? -23.542 21.515 0.231 1.00 73.44 260 PRO A O 1
ATOM 2090 N N . GLU A 1 261 ? -23.105 20.023 -1.395 1.00 63.84 261 GLU A N 1
ATOM 2091 C CA . GLU A 1 261 ? -22.305 20.951 -2.190 1.00 63.84 261 GLU A CA 1
ATOM 2092 C C . GLU A 1 261 ? -23.177 22.116 -2.673 1.00 63.84 261 GLU A C 1
ATOM 2094 O O . GLU A 1 261 ? -23.990 21.986 -3.596 1.00 63.84 261 GLU A O 1
ATOM 2099 N N . GLU A 1 262 ? -22.984 23.294 -2.080 1.00 60.84 262 GLU A N 1
ATOM 2100 C CA . GLU A 1 262 ? -23.435 24.524 -2.710 1.00 60.84 262 GLU A CA 1
ATOM 2101 C C . GLU A 1 262 ? -22.652 24.695 -4.011 1.00 60.84 262 GLU A C 1
ATOM 2103 O O . GLU A 1 262 ? -21.430 24.860 -4.007 1.00 60.84 262 GLU A O 1
ATOM 2108 N N . LYS A 1 263 ? -23.362 24.666 -5.145 1.00 53.16 263 LYS A N 1
ATOM 2109 C CA . LYS A 1 263 ? -22.782 24.977 -6.455 1.00 53.16 263 LYS A CA 1
ATOM 2110 C C . LYS A 1 263 ? -22.298 26.422 -6.445 1.00 53.16 263 LYS A C 1
ATOM 2112 O O . LYS A 1 263 ? -23.069 27.338 -6.738 1.00 53.16 263 LYS A O 1
ATOM 2117 N N . SER A 1 264 ? -21.025 26.603 -6.097 1.00 55.19 264 SER A N 1
ATOM 2118 C CA . SER A 1 264 ? -20.376 27.907 -6.032 1.00 55.19 264 SER A CA 1
ATOM 2119 C C . SER A 1 264 ? -20.635 28.674 -7.324 1.00 55.19 264 SER A C 1
ATOM 2121 O O . SER A 1 264 ? -20.444 28.160 -8.432 1.00 55.19 264 SER A O 1
ATOM 2123 N N . ARG A 1 265 ? -21.123 29.908 -7.179 1.00 56.94 265 ARG A N 1
ATOM 2124 C CA . ARG A 1 265 ? -21.511 30.765 -8.297 1.00 56.94 265 ARG A CA 1
ATOM 2125 C C . ARG A 1 265 ? -20.262 31.285 -9.007 1.00 56.94 265 ARG A C 1
ATOM 2127 O O . ARG A 1 265 ? -19.875 32.426 -8.799 1.00 56.94 265 ARG A O 1
ATOM 2134 N N . VAL A 1 266 ? -19.706 30.444 -9.878 1.00 51.31 266 VAL A N 1
ATOM 2135 C CA . VAL A 1 266 ? -18.675 30.759 -10.876 1.00 51.31 266 VAL A CA 1
ATOM 2136 C C . VAL A 1 266 ? -17.463 31.483 -10.281 1.00 51.31 266 VAL A C 1
ATOM 2138 O O . VAL A 1 266 ? -17.403 32.712 -10.250 1.00 51.31 266 VAL A O 1
ATOM 2141 N N . ILE A 1 267 ? -16.426 30.719 -9.929 1.00 55.69 267 ILE A N 1
ATOM 2142 C CA . ILE A 1 267 ? -15.069 31.272 -9.976 1.00 55.69 267 ILE A CA 1
ATOM 2143 C C . ILE A 1 267 ? -14.801 31.567 -11.454 1.00 55.69 267 ILE A C 1
ATOM 2145 O O . ILE A 1 267 ? -14.653 30.645 -12.257 1.00 55.69 267 ILE A O 1
ATOM 2149 N N . ALA A 1 268 ? -14.825 32.845 -11.833 1.00 52.09 268 ALA A N 1
ATOM 2150 C CA . ALA A 1 268 ? -14.438 33.251 -13.176 1.00 52.09 268 ALA A CA 1
ATOM 2151 C C . ALA A 1 268 ? -12.974 32.834 -13.409 1.00 52.09 268 ALA A C 1
ATOM 2153 O O . ALA A 1 268 ? -12.155 33.013 -12.501 1.00 52.09 268 ALA A O 1
ATOM 2154 N N . PRO A 1 269 ? -12.623 32.271 -14.580 1.00 53.72 269 PRO A N 1
ATOM 2155 C CA . PRO A 1 269 ? -11.243 31.897 -14.851 1.00 53.72 269 PRO A CA 1
ATOM 2156 C C . PRO A 1 269 ? -10.348 33.146 -14.782 1.00 53.72 269 PRO A C 1
ATOM 2158 O O . PRO A 1 269 ? -10.765 34.209 -15.256 1.00 53.72 269 PRO A O 1
ATOM 2161 N N . PRO A 1 270 ? -9.121 33.050 -14.238 1.00 57.47 270 PRO A N 1
ATOM 2162 C CA . PRO A 1 270 ? -8.154 34.145 -14.227 1.00 57.47 270 PRO A CA 1
ATOM 2163 C C . PRO A 1 270 ? -7.525 34.359 -15.619 1.00 57.47 270 PRO A C 1
ATOM 2165 O O . PRO A 1 270 ? -6.309 34.387 -15.776 1.00 57.47 270 PRO A O 1
ATOM 2168 N N . GLU A 1 271 ? -8.365 34.544 -16.639 1.00 53.56 271 GLU A N 1
ATOM 2169 C CA . GLU A 1 271 ? -7.977 34.923 -17.996 1.00 53.56 271 GLU A CA 1
ATOM 2170 C C . GLU A 1 271 ? -8.703 36.198 -18.433 1.00 53.56 271 GLU A C 1
ATOM 2172 O O . GLU A 1 271 ? -9.606 36.211 -19.266 1.00 53.56 271 GLU A O 1
ATOM 2177 N N . SER A 1 272 ? -8.217 37.320 -17.908 1.00 48.38 272 SER A N 1
ATOM 2178 C CA . SER A 1 272 ? -8.148 38.552 -18.694 1.00 48.38 272 SER A CA 1
ATOM 2179 C C . SER A 1 272 ? -6.706 39.057 -18.741 1.00 48.38 272 SER A C 1
ATOM 2181 O O . SER A 1 272 ? -6.423 40.221 -18.449 1.00 48.38 272 SER A O 1
ATOM 2183 N N . TYR A 1 273 ? -5.778 38.173 -19.126 1.00 51.88 273 TYR A N 1
ATOM 2184 C CA . TYR A 1 273 ? -4.512 38.615 -19.698 1.00 51.88 273 TYR A CA 1
ATOM 2185 C C . TYR A 1 273 ? -4.817 39.307 -21.026 1.00 51.88 273 TYR A C 1
ATOM 2187 O O . TYR A 1 273 ? -4.901 38.677 -22.081 1.00 51.88 273 TYR A O 1
ATOM 2195 N N . VAL A 1 274 ? -4.985 40.629 -20.976 1.00 41.16 274 VAL A N 1
ATOM 2196 C CA . VAL A 1 274 ? -4.907 41.456 -22.177 1.00 41.16 274 VAL A CA 1
ATOM 2197 C C . VAL A 1 274 ? -3.449 41.443 -22.616 1.00 41.16 274 VAL A C 1
ATOM 2199 O O . VAL A 1 274 ? -2.649 42.287 -22.213 1.00 41.16 274 VAL A O 1
ATOM 2202 N N . TYR A 1 275 ? -3.097 40.469 -23.453 1.00 46.75 275 TYR A N 1
ATOM 2203 C CA . TYR A 1 275 ? -1.911 40.582 -24.282 1.00 46.75 275 TYR A CA 1
ATOM 2204 C C . TYR A 1 275 ? -2.108 41.801 -25.178 1.00 46.75 275 TYR A C 1
ATOM 2206 O O . TYR A 1 275 ? -2.835 41.753 -26.171 1.00 46.75 275 TYR A O 1
ATOM 2214 N N . ALA A 1 276 ? -1.454 42.904 -24.821 1.00 45.47 276 ALA A N 1
ATOM 2215 C CA . ALA A 1 276 ? -1.235 44.003 -25.739 1.00 45.47 276 ALA A CA 1
ATOM 2216 C C . ALA A 1 276 ? -0.310 43.491 -26.850 1.00 45.47 276 ALA A C 1
ATOM 2218 O O . ALA A 1 276 ? 0.912 43.626 -26.778 1.00 45.47 276 ALA A O 1
ATOM 2219 N N . ILE A 1 277 ? -0.898 42.858 -27.870 1.00 46.69 277 ILE A N 1
ATOM 2220 C CA . ILE A 1 277 ? -0.209 42.586 -29.125 1.00 46.69 277 ILE A CA 1
ATOM 2221 C C . ILE A 1 277 ? 0.150 43.958 -29.679 1.00 46.69 277 ILE A C 1
ATOM 2223 O O . ILE A 1 277 ? -0.709 44.674 -30.193 1.00 46.69 277 ILE A O 1
ATOM 2227 N N . GLY A 1 278 ? 1.418 44.335 -29.530 1.00 42.09 278 GLY A N 1
ATOM 2228 C CA . GLY A 1 278 ? 1.964 45.550 -30.106 1.00 42.09 278 GLY A CA 1
ATOM 2229 C C . GLY A 1 278 ? 1.910 45.448 -31.622 1.00 42.09 278 GLY A C 1
ATOM 2230 O O . GLY A 1 278 ? 2.871 45.018 -32.252 1.00 42.09 278 GLY A O 1
ATOM 2231 N N . HIS A 1 279 ? 0.779 45.828 -32.215 1.00 46.66 279 HIS A N 1
ATOM 2232 C CA . HIS A 1 279 ? 0.734 46.146 -33.629 1.00 46.66 279 HIS A CA 1
ATOM 2233 C C . HIS A 1 279 ? 1.726 47.293 -33.851 1.00 46.66 279 HIS A C 1
ATOM 2235 O O . HIS A 1 279 ? 1.580 48.334 -33.200 1.00 46.66 279 HIS A O 1
ATOM 2241 N N . PRO A 1 280 ? 2.741 47.135 -34.720 1.00 45.69 280 PRO A N 1
ATOM 2242 C CA . PRO A 1 280 ? 3.581 48.259 -35.086 1.00 45.69 280 PRO A CA 1
ATOM 2243 C C . PRO A 1 280 ? 2.671 49.318 -35.709 1.00 45.69 280 PRO A C 1
ATOM 2245 O O . PRO A 1 280 ? 2.029 49.076 -36.734 1.00 45.69 280 PRO A O 1
ATOM 2248 N N . GLY A 1 281 ? 2.574 50.472 -35.048 1.00 52.34 281 GLY A N 1
ATOM 2249 C CA . GLY A 1 281 ? 1.839 51.612 -35.582 1.00 52.34 281 GLY A CA 1
ATOM 2250 C C . GLY A 1 281 ? 2.396 52.006 -36.956 1.00 52.34 281 GLY A C 1
ATOM 2251 O O . GLY A 1 281 ? 3.572 51.745 -37.235 1.00 52.34 281 GLY A O 1
ATOM 2252 N N . PRO A 1 282 ? 1.579 52.622 -37.829 1.00 57.09 282 PRO A N 1
ATOM 2253 C CA . PRO A 1 282 ? 2.045 53.060 -39.139 1.00 57.09 282 PRO A CA 1
ATOM 2254 C C . PRO A 1 282 ? 3.284 53.964 -38.994 1.00 57.09 282 PRO A C 1
ATOM 2256 O O . PRO A 1 282 ? 3.362 54.737 -38.035 1.00 57.09 282 PRO A O 1
ATOM 2259 N N . PRO A 1 283 ? 4.260 53.870 -39.916 1.00 51.25 283 PRO A N 1
ATOM 2260 C CA . PRO A 1 283 ? 5.545 54.541 -39.770 1.00 51.25 283 PRO A CA 1
ATOM 2261 C C . PRO A 1 283 ? 5.368 56.055 -39.632 1.00 51.25 283 PRO A C 1
ATOM 2263 O O . PRO A 1 283 ? 4.742 56.707 -40.470 1.00 51.25 283 PRO A O 1
ATOM 2266 N N . VAL A 1 284 ? 5.945 56.610 -38.566 1.00 47.00 284 VAL A N 1
ATOM 2267 C CA . VAL A 1 284 ? 5.911 58.049 -38.287 1.00 47.00 284 VAL A CA 1
ATOM 2268 C C . VAL A 1 284 ? 6.703 58.790 -39.378 1.00 47.00 284 VAL A C 1
ATOM 2270 O O . VAL A 1 284 ? 7.842 58.402 -39.655 1.00 47.00 284 VAL A O 1
ATOM 2273 N N . PRO A 1 285 ? 6.160 59.854 -40.001 1.00 49.69 285 PRO A N 1
ATOM 2274 C CA . PRO A 1 285 ? 6.890 60.630 -40.999 1.00 49.69 285 PRO A CA 1
ATOM 2275 C C . PRO A 1 285 ? 8.201 61.213 -40.448 1.00 49.69 285 PRO A C 1
ATOM 2277 O O . PRO A 1 285 ? 8.232 61.805 -39.368 1.00 49.69 285 PRO A O 1
ATOM 2280 N N . GLN A 1 286 ? 9.282 61.116 -41.231 1.00 52.81 286 GLN A N 1
ATOM 2281 C CA . GLN A 1 286 ? 10.632 61.571 -40.849 1.00 52.81 286 GLN A CA 1
ATOM 2282 C C . GLN A 1 286 ? 10.750 63.084 -40.564 1.00 52.81 286 GLN A C 1
ATOM 2284 O O . GLN A 1 286 ? 11.774 63.532 -40.051 1.00 52.81 286 GLN A O 1
ATOM 2289 N N . SER A 1 287 ? 9.711 63.879 -40.833 1.00 52.00 287 SER A N 1
ATOM 2290 C CA . SER A 1 287 ? 9.674 65.321 -40.563 1.00 52.00 287 SER A CA 1
ATOM 2291 C C . SER A 1 287 ? 9.697 65.692 -39.073 1.00 52.00 287 SER A C 1
ATOM 2293 O O . SER A 1 287 ? 10.026 66.831 -38.754 1.00 52.00 287 SER A O 1
ATOM 2295 N N . ALA A 1 288 ? 9.392 64.767 -38.154 1.00 45.44 288 ALA A N 1
ATOM 2296 C CA . ALA A 1 288 ? 9.447 65.035 -36.711 1.00 45.44 288 ALA A CA 1
ATOM 2297 C C . ALA A 1 288 ? 10.872 64.977 -36.118 1.00 45.44 288 ALA A C 1
ATOM 2299 O O . ALA A 1 288 ? 11.160 65.660 -35.139 1.00 45.44 288 ALA A O 1
ATOM 2300 N N . ILE A 1 289 ? 11.784 64.203 -36.722 1.00 45.66 289 ILE A N 1
ATOM 2301 C CA . ILE A 1 289 ? 13.141 63.973 -36.186 1.00 45.66 289 ILE A CA 1
ATOM 2302 C C . ILE A 1 289 ? 14.046 65.203 -36.409 1.00 45.66 289 ILE A C 1
ATOM 2304 O O . ILE A 1 289 ? 14.929 65.492 -35.605 1.00 45.66 289 ILE A O 1
ATOM 2308 N N . ALA A 1 290 ? 13.785 65.989 -37.459 1.00 47.31 290 ALA A N 1
ATOM 2309 C CA . ALA A 1 290 ? 14.558 67.190 -37.780 1.00 47.31 290 ALA A CA 1
ATOM 2310 C C . ALA A 1 290 ? 14.362 68.357 -36.785 1.00 47.31 290 ALA A C 1
ATOM 2312 O O . ALA A 1 290 ? 15.211 69.243 -36.719 1.00 47.31 290 ALA A O 1
ATOM 2313 N N . ALA A 1 291 ? 13.271 68.367 -36.008 1.00 46.50 291 ALA A N 1
ATOM 2314 C CA . ALA A 1 291 ? 12.930 69.480 -35.117 1.00 46.50 291 ALA A CA 1
ATOM 2315 C C . ALA A 1 291 ? 13.634 69.431 -33.746 1.00 46.50 291 ALA A C 1
ATOM 2317 O O . ALA A 1 291 ? 13.779 70.469 -33.108 1.00 46.50 291 ALA A O 1
ATOM 2318 N N . GLN A 1 292 ? 14.089 68.257 -33.292 1.00 45.47 292 GLN A N 1
ATOM 2319 C CA . GLN A 1 292 ? 14.775 68.109 -31.995 1.00 45.47 292 GLN A CA 1
ATOM 2320 C C . GLN A 1 292 ? 16.304 68.249 -32.103 1.00 45.47 292 GLN A C 1
ATOM 2322 O O . GLN A 1 292 ? 16.950 68.691 -31.157 1.00 45.47 292 GLN A O 1
ATOM 2327 N N . ALA A 1 293 ? 16.884 67.986 -33.279 1.00 43.44 293 ALA A N 1
ATOM 2328 C CA . ALA A 1 293 ? 18.325 68.124 -33.520 1.00 43.44 293 ALA A CA 1
ATOM 2329 C C . ALA A 1 293 ? 18.825 69.585 -33.616 1.00 43.44 293 ALA A C 1
ATOM 2331 O O . ALA A 1 293 ? 20.031 69.814 -33.680 1.00 43.44 293 ALA A O 1
ATOM 2332 N N . GLN A 1 294 ? 17.929 70.583 -33.639 1.00 47.94 294 GLN A N 1
ATOM 2333 C CA . GLN A 1 294 ? 18.298 72.008 -33.709 1.00 47.94 294 GLN A CA 1
ATOM 2334 C C . GLN A 1 294 ? 18.282 72.731 -32.351 1.00 47.94 294 GLN A C 1
ATOM 2336 O O . GLN A 1 294 ? 18.809 73.837 -32.255 1.00 47.94 294 GLN A O 1
ATOM 2341 N N . THR A 1 295 ? 17.734 72.125 -31.293 1.00 40.56 295 THR A N 1
ATOM 2342 C CA . THR A 1 295 ? 17.662 72.743 -29.953 1.00 40.56 295 THR A CA 1
ATOM 2343 C C . THR A 1 295 ? 18.877 72.482 -29.059 1.00 40.56 295 THR A C 1
ATOM 2345 O O . THR A 1 295 ? 19.116 73.264 -28.145 1.00 40.56 295 THR A O 1
ATOM 2348 N N . GLU A 1 296 ? 19.678 71.446 -29.323 1.00 42.25 296 GLU A N 1
ATOM 2349 C CA . GLU A 1 296 ? 20.848 71.096 -28.488 1.00 42.25 296 GLU A CA 1
ATOM 2350 C C . GLU A 1 296 ? 22.167 71.747 -28.948 1.00 42.25 296 GLU A C 1
ATOM 2352 O O . GLU A 1 296 ? 23.167 71.704 -28.238 1.00 42.25 296 GLU A O 1
ATOM 2357 N N . ALA A 1 297 ? 22.184 72.409 -30.109 1.00 41.06 297 ALA A N 1
ATOM 2358 C CA . ALA A 1 297 ? 23.398 72.992 -30.691 1.00 41.06 297 ALA A CA 1
ATOM 2359 C C . ALA A 1 297 ? 23.748 74.409 -30.184 1.00 41.06 297 ALA A C 1
ATOM 2361 O O . ALA A 1 297 ? 24.671 75.026 -30.717 1.00 41.06 297 ALA A O 1
ATOM 2362 N N . ASN A 1 298 ? 23.011 74.967 -29.213 1.00 47.28 298 ASN A N 1
ATOM 2363 C CA . ASN A 1 298 ? 23.123 76.390 -28.866 1.00 47.28 298 ASN A CA 1
ATOM 2364 C C . ASN A 1 298 ? 23.069 76.687 -27.352 1.00 47.28 298 ASN A C 1
ATOM 2366 O O . ASN A 1 298 ? 22.249 77.484 -26.893 1.00 47.28 298 ASN A O 1
ATOM 2370 N N . GLN A 1 299 ? 23.958 76.051 -26.575 1.00 39.25 299 GLN A N 1
ATOM 2371 C CA . GLN A 1 299 ? 24.342 76.517 -25.234 1.00 39.25 299 GLN A CA 1
ATOM 2372 C C . GLN A 1 299 ? 25.685 75.927 -24.756 1.00 39.25 299 GLN A C 1
ATOM 2374 O O . GLN A 1 299 ? 25.866 74.718 -24.670 1.00 39.25 299 GLN A O 1
ATOM 2379 N N . GLY A 1 300 ? 26.613 76.810 -24.388 1.00 32.84 300 GLY A N 1
ATOM 2380 C CA . GLY A 1 300 ? 27.851 76.546 -23.641 1.00 32.84 300 GLY A CA 1
ATOM 2381 C C . GLY A 1 300 ? 28.456 77.890 -23.190 1.00 32.84 300 GLY A C 1
ATOM 2382 O O . GLY A 1 300 ? 27.873 78.922 -23.530 1.00 32.84 300 GLY A O 1
ATOM 2383 N N . PRO A 1 301 ? 29.616 77.948 -22.501 1.00 42.75 301 PRO A N 1
ATOM 2384 C CA . PRO A 1 301 ? 30.382 76.880 -21.850 1.00 42.75 301 PRO A CA 1
ATOM 2385 C C . PRO A 1 301 ? 30.589 77.102 -20.317 1.00 42.75 301 PRO A C 1
ATOM 2387 O O . PRO A 1 301 ? 30.076 78.044 -19.724 1.00 42.75 301 PRO A O 1
ATOM 2390 N N . GLN A 1 302 ? 31.361 76.196 -19.697 1.00 37.38 302 GLN A N 1
ATOM 2391 C CA . GLN A 1 302 ? 31.940 76.166 -18.324 1.00 37.38 302 GLN A CA 1
ATOM 2392 C C . GLN A 1 302 ? 32.613 77.485 -17.827 1.00 37.38 302 GLN A C 1
ATOM 2394 O O . GLN A 1 302 ? 32.929 78.302 -18.694 1.00 37.38 302 GLN A O 1
ATOM 2399 N N . PRO A 1 303 ? 32.937 77.702 -16.505 1.00 44.59 303 PRO A N 1
ATOM 2400 C CA . PRO A 1 303 ? 33.699 76.738 -15.664 1.00 44.59 303 PRO A CA 1
ATOM 2401 C C . PRO A 1 303 ? 33.601 76.733 -14.097 1.00 44.59 303 PRO A C 1
ATOM 2403 O O . PRO A 1 303 ? 33.165 77.678 -13.456 1.00 44.59 303 PRO A O 1
ATOM 2406 N N . ALA A 1 304 ? 34.135 75.635 -13.526 1.00 31.94 304 ALA A N 1
ATOM 2407 C CA . ALA A 1 304 ? 34.967 75.448 -12.306 1.00 31.94 304 ALA A CA 1
ATOM 2408 C C . ALA A 1 304 ? 34.702 76.134 -10.932 1.00 31.94 304 ALA A C 1
ATOM 2410 O O . ALA A 1 304 ? 34.737 77.353 -10.816 1.00 31.94 304 ALA A O 1
ATOM 2411 N N . ALA A 1 305 ? 34.726 75.316 -9.859 1.00 30.67 305 ALA A N 1
ATOM 2412 C CA . ALA A 1 305 ? 35.446 75.551 -8.583 1.00 30.67 305 ALA A CA 1
ATOM 2413 C C . ALA A 1 305 ? 35.564 74.236 -7.757 1.00 30.67 305 ALA A C 1
ATOM 2415 O O . ALA A 1 305 ? 34.909 73.251 -8.093 1.00 30.67 305 ALA A O 1
ATOM 2416 N N . ALA A 1 306 ? 36.417 74.198 -6.721 1.00 33.19 306 ALA A N 1
ATOM 2417 C CA . ALA A 1 306 ? 36.826 72.988 -5.975 1.00 33.19 306 ALA A CA 1
ATOM 2418 C C . ALA A 1 306 ? 36.645 73.112 -4.436 1.00 33.19 306 ALA A C 1
ATOM 2420 O O . ALA A 1 306 ? 36.100 74.113 -3.983 1.00 33.19 306 ALA A O 1
ATOM 2421 N N . SER A 1 307 ? 37.207 72.144 -3.679 1.00 32.16 307 SER A N 1
ATOM 2422 C CA . SER A 1 307 ? 37.230 71.969 -2.198 1.00 32.16 307 SER A CA 1
ATOM 2423 C C . SER A 1 307 ? 36.064 71.131 -1.610 1.00 32.16 307 SER A C 1
ATOM 2425 O O . SER A 1 307 ? 35.012 71.027 -2.231 1.00 32.16 307 SER A O 1
ATOM 2427 N N . GLU A 1 308 ? 36.176 70.421 -0.473 1.00 32.81 308 GLU A N 1
ATOM 2428 C CA . GLU A 1 308 ? 37.320 70.131 0.422 1.00 32.81 308 GLU A CA 1
ATOM 2429 C C . GLU A 1 308 ? 37.051 68.852 1.265 1.00 32.81 308 GLU A C 1
ATOM 2431 O O . GLU A 1 308 ? 35.949 68.307 1.235 1.00 32.81 308 GLU A O 1
ATOM 2436 N N . ALA A 1 309 ? 38.041 68.354 2.019 1.00 36.06 309 ALA A N 1
ATOM 2437 C CA . ALA A 1 309 ? 37.947 67.109 2.802 1.00 36.06 309 ALA A CA 1
ATOM 2438 C C . ALA A 1 309 ? 37.722 67.330 4.314 1.00 36.06 309 ALA A C 1
ATOM 2440 O O . ALA A 1 309 ? 38.158 68.345 4.857 1.00 36.06 309 ALA A O 1
ATOM 2441 N N . LYS A 1 310 ? 37.171 66.327 5.029 1.00 33.97 310 LYS A N 1
ATOM 2442 C CA . LYS A 1 310 ? 37.446 66.116 6.470 1.00 33.97 310 LYS A CA 1
ATOM 2443 C C . LYS A 1 310 ? 37.144 64.697 6.983 1.00 33.97 310 LYS A C 1
ATOM 2445 O O . LYS A 1 310 ? 36.276 64.010 6.458 1.00 33.97 310 LYS A O 1
ATOM 2450 N N . GLN A 1 311 ? 37.899 64.286 8.005 1.00 34.00 311 GLN A N 1
ATOM 2451 C CA . GLN A 1 311 ? 37.891 62.977 8.684 1.00 34.00 311 GLN A CA 1
ATOM 2452 C C . GLN A 1 311 ? 37.176 63.055 10.049 1.00 34.00 311 GLN A C 1
ATOM 2454 O O . GLN A 1 311 ? 37.268 64.119 10.659 1.00 34.00 311 GLN A O 1
ATOM 2459 N N . THR A 1 312 ? 36.646 61.929 10.567 1.00 31.33 312 THR A N 1
ATOM 2460 C CA . THR A 1 312 ? 36.898 61.445 11.956 1.00 31.33 312 THR A CA 1
ATOM 2461 C C . THR A 1 312 ? 36.393 60.004 12.226 1.00 31.33 312 THR A C 1
ATOM 2463 O O . THR A 1 312 ? 35.226 59.695 12.020 1.00 31.33 312 THR A O 1
ATOM 2466 N N . GLU A 1 313 ? 37.331 59.149 12.661 1.00 34.06 313 GLU A N 1
ATOM 2467 C CA . GLU A 1 313 ? 37.347 58.162 13.778 1.00 34.06 313 GLU A CA 1
ATOM 2468 C C . GLU A 1 313 ? 36.110 57.315 14.213 1.00 34.06 313 GLU A C 1
ATOM 2470 O O . GLU A 1 313 ? 35.170 57.829 14.809 1.00 34.06 313 GLU A O 1
ATOM 2475 N N . GLU A 1 314 ? 36.157 55.988 13.951 1.00 36.34 314 GLU A N 1
ATOM 2476 C CA . GLU A 1 314 ? 36.503 54.839 14.862 1.00 36.34 314 GLU A CA 1
ATOM 2477 C C . GLU A 1 314 ? 36.161 54.855 16.401 1.00 36.34 314 GLU A C 1
ATOM 2479 O O . GLU A 1 314 ? 35.890 55.934 16.921 1.00 36.34 314 GLU A O 1
ATOM 2484 N N . PRO A 1 315 ? 36.249 53.739 17.211 1.00 53.03 315 PRO A N 1
ATOM 2485 C CA . PRO A 1 315 ? 36.611 52.317 16.925 1.00 53.03 315 PRO A CA 1
ATOM 2486 C C . PRO A 1 315 ? 35.924 51.160 17.758 1.00 53.03 315 PRO A C 1
ATOM 2488 O O . PRO A 1 315 ? 35.104 51.407 18.637 1.00 53.03 315 PRO A O 1
ATOM 2491 N N . LYS A 1 316 ? 36.440 49.908 17.586 1.00 38.34 316 LYS A N 1
ATOM 2492 C CA . LYS A 1 316 ? 36.383 48.678 18.467 1.00 38.34 316 LYS A CA 1
ATOM 2493 C C . LYS A 1 316 ? 35.042 47.894 18.517 1.00 38.34 316 LYS A C 1
ATOM 2495 O O . LYS A 1 316 ? 33.994 48.499 18.377 1.00 38.34 316 LYS A O 1
ATOM 2500 N N . LEU A 1 317 ? 34.941 46.561 18.714 1.00 33.94 317 LEU A N 1
ATOM 2501 C CA . LEU A 1 317 ? 35.830 45.401 19.032 1.00 33.94 317 LEU A CA 1
ATOM 2502 C C . LEU A 1 317 ? 35.107 44.097 18.529 1.00 33.94 317 LEU A C 1
ATOM 2504 O O . LEU A 1 317 ? 33.896 44.168 18.352 1.00 33.94 317 LEU A O 1
ATOM 2508 N N . GLY A 1 318 ? 35.647 42.877 18.334 1.00 32.47 318 GLY A N 1
ATOM 2509 C CA . GLY A 1 318 ? 37.010 42.308 18.251 1.00 32.47 318 GLY A CA 1
ATOM 2510 C C . GLY A 1 318 ? 37.091 40.839 18.773 1.00 32.47 318 GLY A C 1
ATOM 2511 O O . GLY A 1 318 ? 36.547 40.574 19.839 1.00 32.47 318 GLY A O 1
ATOM 2512 N N . ALA A 1 319 ? 37.822 39.944 18.071 1.00 37.81 319 ALA A N 1
ATOM 2513 C CA . ALA A 1 319 ? 38.078 38.499 18.356 1.00 37.81 319 ALA A CA 1
ATOM 2514 C C . ALA A 1 319 ? 36.882 37.509 18.152 1.00 37.81 319 ALA A C 1
ATOM 2516 O O . ALA A 1 319 ? 35.732 37.932 18.163 1.00 37.81 319 ALA A O 1
ATOM 2517 N N . ASP A 1 320 ? 37.057 36.197 17.908 1.00 38.75 320 ASP A N 1
ATOM 2518 C CA . ASP A 1 320 ? 38.285 35.377 17.814 1.00 38.75 320 ASP A CA 1
ATOM 2519 C C . ASP A 1 320 ? 38.140 34.180 16.836 1.00 38.75 320 ASP A C 1
ATOM 2521 O O . ASP A 1 320 ? 37.027 33.819 16.444 1.00 38.75 320 ASP A O 1
ATOM 2525 N N . SER A 1 321 ? 39.255 33.538 16.472 1.00 37.84 321 SER A N 1
ATOM 2526 C CA . SER A 1 321 ? 39.317 32.328 15.639 1.00 37.84 321 SER A CA 1
ATOM 2527 C C . SER A 1 321 ? 40.141 31.217 16.306 1.00 37.84 321 SER A C 1
ATOM 2529 O O . SER A 1 321 ? 41.225 31.453 16.830 1.00 37.84 321 SER A O 1
ATOM 2531 N N . ALA A 1 322 ? 39.655 29.971 16.261 1.00 40.12 322 ALA A N 1
ATOM 2532 C CA . ALA A 1 322 ? 40.353 28.810 16.822 1.00 40.12 322 ALA A CA 1
ATOM 2533 C C . ALA A 1 322 ? 40.405 27.653 15.813 1.00 40.12 322 ALA A C 1
ATOM 2535 O O . ALA A 1 322 ? 39.412 27.354 15.148 1.00 40.12 322 ALA A O 1
ATOM 2536 N N . GLY A 1 323 ? 41.566 27.002 15.697 1.00 36.94 323 GLY A N 1
ATOM 2537 C CA . GLY A 1 323 ? 41.815 25.931 14.732 1.00 36.94 323 GLY A CA 1
ATOM 2538 C C . GLY A 1 323 ? 42.243 24.602 15.364 1.00 36.94 323 GLY A C 1
ATOM 2539 O O . GLY A 1 323 ? 42.994 24.582 16.327 1.00 36.94 323 GLY A O 1
ATOM 2540 N N . VAL A 1 324 ? 41.769 23.510 14.753 1.00 39.56 324 VAL A N 1
ATOM 2541 C CA . VAL A 1 324 ? 42.551 22.354 14.256 1.00 39.56 324 VAL A CA 1
ATOM 2542 C C . VAL A 1 324 ? 43.639 21.719 15.165 1.00 39.56 324 VAL A C 1
ATOM 2544 O O . VAL A 1 324 ? 44.726 22.273 15.291 1.00 39.56 324 VAL A O 1
ATOM 2547 N N . LYS A 1 325 ? 43.398 20.436 15.531 1.00 42.28 325 LYS A N 1
ATOM 2548 C CA . LYS A 1 325 ? 44.361 19.340 15.873 1.00 42.28 325 LYS A CA 1
ATOM 2549 C C . LYS A 1 325 ? 45.093 19.380 17.236 1.00 42.28 325 LYS A C 1
ATOM 2551 O O . LYS A 1 325 ? 45.258 20.446 17.805 1.00 42.28 325 LYS A O 1
ATOM 2556 N N . ASP A 1 326 ? 45.536 18.263 17.843 1.00 45.72 326 ASP A N 1
ATOM 2557 C CA . ASP A 1 326 ? 45.616 16.826 17.453 1.00 45.72 326 ASP A CA 1
ATOM 2558 C C . ASP A 1 326 ? 45.360 15.879 18.672 1.00 45.72 326 ASP A C 1
ATOM 2560 O O . ASP A 1 326 ? 45.265 16.332 19.812 1.00 45.72 326 ASP A O 1
ATOM 2564 N N . THR A 1 327 ? 45.256 14.567 18.409 1.00 41.34 327 THR A N 1
ATOM 2565 C CA . THR A 1 327 ? 45.140 13.399 19.332 1.00 41.34 327 THR A CA 1
ATOM 2566 C C . THR A 1 327 ? 46.413 13.135 20.189 1.00 41.34 327 THR A C 1
ATOM 2568 O O . THR A 1 327 ? 47.444 13.750 19.903 1.00 41.34 327 THR A O 1
ATOM 2571 N N . PRO A 1 328 ? 46.404 12.284 21.255 1.00 65.06 328 PRO A N 1
ATOM 2572 C CA . PRO A 1 328 ? 46.116 10.825 21.226 1.00 65.06 328 PRO A CA 1
ATOM 2573 C C . PRO A 1 328 ? 44.793 10.380 21.864 1.00 65.06 328 PRO A C 1
ATOM 2575 O O . PRO A 1 328 ? 44.462 10.885 22.958 1.00 65.06 328 PRO A O 1
#

pLDDT: mean 84.85, std 21.57, range [30.67, 98.88]

Radius of gyration: 35.59 Å; chains: 1; bounding box: 77×94×80 Å

Sequence (328 aa):
MTRKIAYAYREWRELSLAADEYERMERESTDDALRREALLTAAELHEKAGGQARALAAYRRYVDLFPHPAEQNLETREKISALLKKDDRDGYLAELRQIVAIDAGAGSERTQRTRFIASQAALVLAEPAFGRFAEVKLVEPFEANLSRKRQLMKIATQQFTGLIDYEVGDVTAAAAFYLAEIYALFSRDLKESERPTGLSALEREEYDLAIEEQAYPFEEKAIATHQSNLELVPRGVYNEWIDKSLQKLAALVPARYDKPEEKSRVIAPPESYVYAIGHPGPPVPQSAIAAQAQTEANQGPQPAAASEAKQTEEPKLGADSAGVKDTP

Foldseek 3Di:
DVVVVVVLLVQLVVLQVQLVVLVVQLVPDPDPVSNLVSLCSSLVSCVSSVVLVRSLVSLVVNLVVDCPPVLVSLVSLLVNLVSCVPPPVPSNLVSLVVLLVSLVVNVVSNDLNSLVSNLVSLLVVLVVLLVQLLPQACEPVNVVSVVSNVVSLVSSLVSLVVSVVSVDLQSVLSSLLSNLVSLVSVLVSLLVHDDDPPDDPVSVVVVSVVSNVVSVVSLVVSLVSLVVSCVCVVVVRDDPSVVSSLVVNCVSPVVVRVDPDDPPDDPDPPPPPPPPPPDPDDDDDPVVVVVVVPVVPDDDDDDDDDDDDDDDDDDDDDDDDDDDDDDD

Secondary structure (DSSP, 8-state):
-HHHHHHHHHHHHHHHHHHHHHHHHHHH---HHHHHHHHHHHHHHHHHTT-HHHHHHHHHHHHHH---SHHHHHHHHHHHHHHHTTT-HHHHHHHHHHHHHHHHH-GGG--HHHHHHHHHHHHHHHHHHHHHHHH--S-SSHHHHHHHHHHHHHHHHHHHHHHHTT--HHHHHHHHHHHHHHHHHHHHHHHTSPPPTT--HHHHHHHHHHHHHHHHHHHHHHHHHHHHHHTTGGGT--SHHHHHHHHHHHHHSHHHH------------S----------PPPPPGGGGGGTTTTSSS------------------------------